Protein AF-A0A2T6KTS2-F1 (afdb_monomer)

Radius of gyration: 21.45 Å; Cα contacts (8 Å, |Δi|>4): 664; chains: 1; bounding box: 69×58×58 Å

Sequence (364 aa):
MEPNPGPVPDPDLAVQADLAATHDHDQEDATARHEQIASALWVALRQLGVTGGQMLILGEDPEVYAGLPATERRIPHGTTAELTAPVPSTRWPHTGLPLRRPLNLDPDPFDVVIDNIPSNDMVLRSTEASEKHLEYQQLHVLGAIGLTRPGGIIALLASSRLLDHPDQRTRLQMEGAVDLLGAVRLPAGALRRTPGNDGPVDLLLMLRTWPVTTTFADSWPVTLDGTTVHLAEYFNDHPEHVLGTLTSQTNPWGSPTTTVVPHPGDLLPQLQAALNDITSSAHTRKLITQPAAADLDAPIGYSITEPETQIPRVNAERPVGELDEARAVVGRRRAQRRSTRPTTSSDPAQRARETHGDPETPGL

Nearest PDB structures (foldseek):
  2okc-assembly2_B  TM=7.143E-01  e=3.139E-04  Bacteroides thetaiotaomicron VPI-5482
  5ybb-assembly1_B  TM=6.673E-01  e=1.571E-04  Caldanaerobacter subterraneus subsp. tengcongensis MB4
  2okc-assembly1_A  TM=7.096E-01  e=2.974E-03  Bacteroides thetaiotaomicron VPI-5482
  8dqp-assembly1_A  TM=2.264E-01  e=4.771E+00  Arabidopsis thaliana

Foldseek 3Di:
DPPPLPPLDDLVLLVLLLQVLQVVLVVDFLLVLLLLLLLLVLVLQVLLPQQKWKEKEFAFPSCSNLAEDPVPDDDDHRDTAIWMFIRDNDRGNDPPTPIDHDPDLPQAATLEYEYAQHLQLFDRQAPVLVVLLLVSQLQVVLVSLSRHFQLHKYKYKHHQCVQFPQDLVSVVVVLQFKEWLAKAWAAFCSRHPAQRRRGIIITTMIGGHPPYDDHWSDWDFDQFPNFTGTHTVRCVVCVLRYQADWHWDDRSRDHIYIGGDHDPDDPNVSSSVNSVVSSVSCVVVVVGRDDGDPDGDPDSDHDPPPPPSDSDYPDPPDDPVVSVVSSVVSVVSVVVVVVPDPPDPDDPVVVVPPPDDDDDDDDD

Secondary structure (DSSP, 8-state):
------SPP-HHHHHHHHHHHHHHHHHS--HHHHHHHHHHHHHHHHHTT--SSEEEEEEBSHHHHTT--GGG--SPTT-B--EEEEPPSSPSS-TT---B--SS--SS-EEEEEEE-TTTT----SHHHHHHHHHHHHHHHHHHHHTEEEEEEEEEEEETHHHH-S--HHHHHHHTTEEEEEEEEEPTTSS--STTS---EEEEEEEE-SS-------EEEEEETTEEEEEEHHHHH-GGGBSEEEEEE--TTS--EEEEEEPSS-HHHHHHHHHHHHHHHHHHHT-S--PPPTT------------S-------TTS-GGGSHHHHHHHHHHHHHHHHS-------GGGGGGSS-PPPPPPP-

pLDDT: mean 82.67, std 20.06, range [33.59, 98.88]

Solvent-accessible surface area (backbone atoms only — not comparable to full-atom values): 20295 Å² total; per-residue (Å²): 130,81,79,80,85,66,78,70,68,66,69,68,49,27,52,38,33,32,29,41,19,45,52,50,51,79,71,56,84,35,56,76,41,47,45,47,51,33,59,44,47,55,53,38,43,46,71,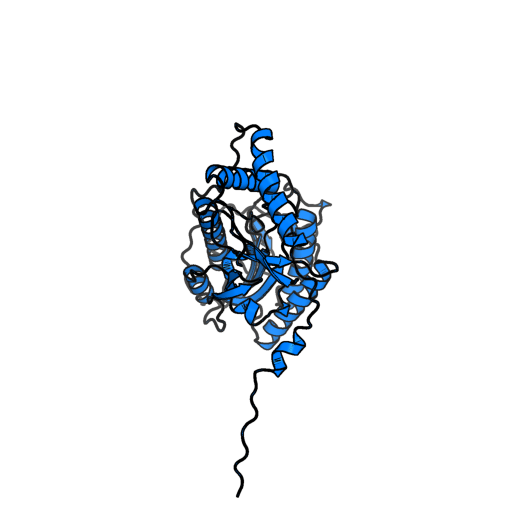34,56,61,59,56,56,39,28,39,25,31,23,38,34,28,53,44,65,70,23,40,45,82,92,72,56,84,73,64,82,74,40,68,43,59,36,32,31,68,40,65,81,66,65,85,62,34,77,88,67,74,68,37,68,66,93,60,86,61,91,70,49,20,41,30,28,39,30,36,41,69,72,24,31,50,53,56,41,33,60,70,54,37,50,51,50,49,50,53,55,52,51,50,55,54,43,49,56,49,43,32,27,42,30,13,41,38,36,36,36,34,33,42,57,79,53,18,38,77,77,32,67,67,40,51,55,45,39,72,42,22,26,71,51,41,60,36,38,41,17,36,37,62,61,37,72,52,76,31,28,36,30,26,32,26,42,39,36,30,36,27,32,71,82,53,88,50,85,65,40,52,38,44,83,42,77,30,92,91,38,71,23,43,40,23,46,56,54,72,79,36,55,81,27,37,54,36,47,81,37,58,38,82,39,81,68,44,76,43,38,66,34,23,49,59,54,92,78,67,67,56,67,55,50,42,51,39,41,52,50,32,42,52,52,17,58,76,72,65,65,47,56,44,82,71,62,98,79,57,84,71,84,59,86,71,74,94,63,80,64,93,72,70,66,64,65,70,60,95,82,67,63,76,78,75,32,52,64,31,52,49,54,54,45,52,57,55,50,52,54,68,71,69,56,78,92,70,92,70,69,78,79,66,71,75,71,79,80,70,81,81,83,84,78,89,82,133

Structure (mmCIF, N/CA/C/O backbone):
data_AF-A0A2T6KTS2-F1
#
_entry.id   AF-A0A2T6KTS2-F1
#
loop_
_atom_site.group_PDB
_atom_site.id
_atom_site.type_symbol
_atom_site.label_atom_id
_atom_site.label_alt_id
_atom_site.label_comp_id
_atom_site.label_asym_id
_atom_site.label_entity_id
_atom_site.label_seq_id
_atom_site.pdbx_PDB_ins_code
_atom_site.Cartn_x
_atom_site.Cartn_y
_atom_site.Cartn_z
_atom_site.occupancy
_atom_site.B_iso_or_equiv
_atom_site.auth_seq_id
_atom_site.auth_comp_id
_atom_site.auth_asym_id
_atom_site.auth_atom_id
_atom_site.pdbx_PDB_model_num
ATOM 1 N N . MET A 1 1 ? 29.875 -13.211 -22.072 1.00 39.09 1 MET A N 1
ATOM 2 C CA . MET A 1 1 ? 29.518 -11.987 -22.815 1.00 39.09 1 MET A CA 1
ATOM 3 C C . MET A 1 1 ? 28.311 -11.404 -22.125 1.00 39.09 1 MET A C 1
ATOM 5 O O . MET A 1 1 ? 27.254 -12.017 -22.201 1.00 39.09 1 MET A O 1
ATOM 9 N N . GLU A 1 2 ? 28.474 -10.296 -21.407 1.00 36.00 2 GLU A N 1
ATOM 10 C CA . GLU A 1 2 ? 27.314 -9.493 -21.019 1.00 36.00 2 GLU A CA 1
ATOM 11 C C . GLU A 1 2 ? 26.605 -9.026 -22.300 1.00 36.00 2 GLU A C 1
ATOM 13 O O . GLU A 1 2 ? 27.286 -8.680 -23.275 1.00 36.00 2 GLU A O 1
ATOM 18 N N . PRO A 1 3 ? 25.266 -9.071 -22.365 1.00 41.16 3 PRO A N 1
ATOM 19 C CA . PRO A 1 3 ? 24.550 -8.525 -23.504 1.00 41.16 3 PRO A CA 1
ATOM 20 C C . PRO A 1 3 ? 24.850 -7.026 -23.589 1.00 41.16 3 PRO A C 1
ATOM 22 O O . PRO A 1 3 ? 24.565 -6.282 -22.656 1.00 41.16 3 PRO A O 1
ATOM 25 N N . ASN A 1 4 ? 25.434 -6.590 -24.710 1.00 43.19 4 ASN A N 1
ATOM 26 C CA . ASN A 1 4 ? 25.585 -5.174 -25.033 1.00 43.19 4 ASN A CA 1
ATOM 27 C C . ASN A 1 4 ? 24.186 -4.528 -24.950 1.00 43.19 4 ASN A C 1
ATOM 29 O O . ASN A 1 4 ? 23.323 -4.919 -25.742 1.00 43.19 4 ASN A O 1
ATOM 33 N N . PRO A 1 5 ? 23.925 -3.590 -24.017 1.00 51.81 5 PRO A N 1
ATOM 34 C CA . PRO A 1 5 ? 22.580 -3.059 -23.777 1.00 51.81 5 PRO A CA 1
ATOM 35 C C . PRO A 1 5 ? 22.017 -2.240 -24.954 1.00 51.81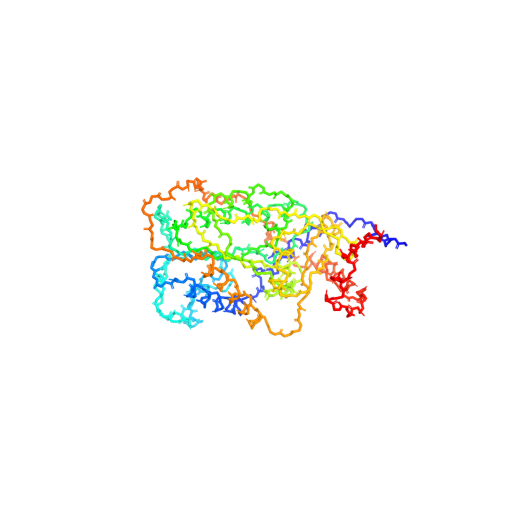 5 PRO A C 1
ATOM 37 O O . PRO A 1 5 ? 20.873 -1.780 -24.896 1.00 51.81 5 PRO A O 1
ATOM 40 N N . GLY A 1 6 ? 22.785 -2.100 -26.040 1.00 55.34 6 GLY A N 1
ATOM 41 C CA . GLY A 1 6 ? 22.475 -1.218 -27.152 1.00 55.34 6 GLY A CA 1
ATOM 42 C C . GLY A 1 6 ? 22.667 0.245 -26.747 1.00 55.34 6 GLY A C 1
ATOM 43 O O . GLY A 1 6 ? 22.951 0.540 -25.585 1.00 55.34 6 GLY A O 1
ATOM 44 N N . PRO A 1 7 ? 22.547 1.185 -27.694 1.00 63.94 7 PRO A N 1
ATOM 45 C CA . PRO A 1 7 ? 22.534 2.600 -27.351 1.00 63.94 7 PRO A CA 1
ATOM 46 C C . PRO A 1 7 ? 21.368 2.902 -26.397 1.00 63.94 7 PRO A C 1
ATOM 48 O O . PRO A 1 7 ? 20.268 2.357 -26.555 1.00 63.94 7 PRO A O 1
ATOM 51 N N . VAL A 1 8 ? 21.617 3.776 -25.415 1.00 61.66 8 VAL A N 1
ATOM 52 C CA . VAL A 1 8 ? 20.559 4.363 -24.580 1.00 61.66 8 VAL A CA 1
ATOM 53 C C . VAL A 1 8 ? 19.535 4.996 -25.530 1.00 61.66 8 VAL A C 1
ATOM 55 O O . VAL A 1 8 ? 19.946 5.744 -26.421 1.00 61.66 8 VAL A O 1
ATOM 58 N N . PRO A 1 9 ? 18.237 4.659 -25.428 1.00 67.94 9 PRO A N 1
ATOM 59 C CA . PRO A 1 9 ? 17.241 5.229 -26.325 1.00 67.94 9 PRO A CA 1
ATOM 60 C C . PRO A 1 9 ? 17.118 6.736 -26.097 1.00 67.94 9 PRO A C 1
ATOM 62 O O . PRO A 1 9 ? 17.461 7.231 -25.025 1.00 67.94 9 PRO A O 1
ATOM 65 N N . ASP A 1 10 ? 16.584 7.440 -27.092 1.00 75.44 10 ASP A N 1
ATOM 66 C CA . ASP A 1 10 ? 16.296 8.873 -27.017 1.00 75.44 10 ASP A CA 1
ATOM 67 C C . ASP A 1 10 ? 15.603 9.238 -25.679 1.00 75.44 10 ASP A C 1
ATOM 69 O O . ASP A 1 10 ? 14.613 8.584 -25.321 1.00 75.44 10 ASP A O 1
ATOM 73 N N . PRO A 1 11 ? 16.120 10.210 -24.901 1.00 71.50 11 PRO A N 1
ATOM 74 C CA . PRO A 1 11 ? 15.475 10.695 -23.682 1.00 71.50 11 PRO A CA 1
ATOM 75 C C . PRO A 1 11 ? 14.024 11.149 -23.887 1.00 71.50 11 PRO A C 1
ATOM 77 O O . PRO A 1 11 ? 13.201 10.949 -22.991 1.00 71.50 11 PRO A O 1
ATOM 80 N N . ASP A 1 12 ? 13.677 11.668 -25.068 1.00 81.75 12 ASP A N 1
ATOM 81 C CA . ASP A 1 12 ? 12.306 12.087 -25.378 1.00 81.75 12 ASP A CA 1
ATOM 82 C C . ASP A 1 12 ? 11.334 10.893 -25.386 1.00 81.75 12 ASP A C 1
ATOM 84 O O . ASP A 1 12 ? 10.171 11.028 -24.993 1.00 81.75 12 ASP A O 1
ATOM 88 N N . LEU A 1 13 ? 11.817 9.688 -25.721 1.00 84.69 13 LEU A N 1
ATOM 89 C CA . LEU A 1 13 ? 11.021 8.457 -25.650 1.00 84.69 13 LEU A CA 1
ATOM 90 C C . LEU A 1 13 ? 10.691 8.056 -24.207 1.00 84.69 13 LEU A C 1
ATOM 92 O O . LEU A 1 13 ? 9.661 7.421 -23.985 1.00 84.69 13 LEU A O 1
ATOM 96 N N . ALA A 1 14 ? 11.530 8.406 -23.224 1.00 85.31 14 ALA A N 1
ATOM 97 C CA . ALA A 1 14 ? 11.225 8.148 -21.816 1.00 85.31 14 ALA A CA 1
ATOM 98 C C . ALA A 1 14 ? 10.037 9.001 -21.363 1.00 85.31 14 ALA A C 1
ATOM 100 O O . ALA A 1 14 ? 9.092 8.481 -20.777 1.00 85.31 14 ALA A O 1
ATOM 101 N N . VAL A 1 15 ? 10.048 10.289 -21.715 1.00 87.25 15 VAL A N 1
ATOM 102 C CA . VAL A 1 15 ? 8.954 11.220 -21.406 1.00 87.25 15 VAL A CA 1
ATOM 103 C C . VAL A 1 15 ? 7.664 10.805 -22.116 1.00 87.25 15 VAL A C 1
ATOM 105 O O . VAL A 1 15 ? 6.593 10.824 -21.516 1.00 87.25 15 VAL A O 1
ATOM 108 N N . GLN A 1 16 ? 7.738 10.379 -23.379 1.00 86.50 16 GLN A N 1
ATOM 109 C CA . GLN A 1 16 ? 6.568 9.857 -24.092 1.00 86.50 16 GLN A CA 1
ATOM 110 C C . GLN A 1 16 ? 6.033 8.557 -23.481 1.00 86.50 16 GLN A C 1
ATOM 112 O O . GLN A 1 16 ? 4.819 8.378 -23.411 1.00 86.50 16 GLN A O 1
ATOM 117 N N . ALA A 1 17 ? 6.909 7.658 -23.022 1.00 87.75 17 ALA A N 1
ATOM 118 C CA . ALA A 1 17 ? 6.490 6.444 -22.326 1.00 87.75 17 ALA A CA 1
ATOM 119 C C . ALA A 1 17 ? 5.785 6.764 -21.000 1.00 87.75 17 ALA A C 1
ATOM 121 O O . ALA A 1 17 ? 4.793 6.116 -20.680 1.00 87.75 17 ALA A O 1
ATOM 122 N N . ASP A 1 18 ? 6.250 7.784 -20.279 1.00 90.75 18 ASP A N 1
ATOM 123 C CA . ASP A 1 18 ? 5.628 8.252 -19.037 1.00 90.75 18 ASP A CA 1
ATOM 124 C C . ASP A 1 18 ? 4.244 8.848 -19.296 1.00 90.75 18 ASP A C 1
ATOM 126 O O . ASP A 1 18 ? 3.278 8.480 -18.636 1.00 90.75 18 ASP A O 1
ATOM 130 N N . LEU A 1 19 ? 4.119 9.691 -20.324 1.00 89.12 19 LEU A N 1
ATOM 131 C CA . LEU A 1 19 ? 2.832 10.232 -20.765 1.00 89.12 19 LEU A CA 1
ATOM 132 C C . LEU A 1 19 ? 1.847 9.129 -21.182 1.00 89.12 19 LEU A C 1
ATOM 134 O O . LEU A 1 19 ? 0.660 9.214 -20.865 1.00 89.12 19 LEU A O 1
ATOM 138 N N . ALA A 1 20 ? 2.333 8.096 -21.878 1.00 88.62 20 ALA A N 1
ATOM 139 C CA . ALA A 1 20 ? 1.525 6.940 -22.250 1.00 88.62 20 ALA A CA 1
ATOM 140 C C . ALA A 1 20 ? 1.062 6.153 -21.018 1.00 88.62 20 ALA A C 1
ATOM 142 O O . ALA A 1 20 ? -0.121 5.841 -20.929 1.00 88.62 20 ALA A O 1
ATOM 143 N N . ALA A 1 21 ? 1.956 5.895 -20.057 1.00 91.38 21 ALA A N 1
ATOM 144 C CA . ALA A 1 21 ? 1.613 5.213 -18.812 1.00 91.38 21 ALA A CA 1
ATOM 145 C C . ALA A 1 21 ? 0.517 5.970 -18.050 1.00 91.38 21 ALA A C 1
ATOM 147 O O . ALA A 1 21 ? -0.513 5.379 -17.740 1.00 91.38 21 ALA A O 1
ATOM 148 N N . THR A 1 22 ? 0.681 7.283 -17.851 1.00 89.94 22 THR A N 1
ATOM 149 C CA . THR A 1 22 ? -0.315 8.129 -17.175 1.00 89.94 22 THR A CA 1
ATOM 150 C C . THR A 1 22 ? -1.667 8.110 -17.887 1.00 89.94 22 THR A C 1
ATOM 152 O O . THR A 1 22 ? -2.701 7.937 -17.250 1.00 89.94 22 THR A O 1
ATOM 155 N N . HIS A 1 23 ? -1.679 8.263 -19.215 1.00 89.75 23 HIS A N 1
ATOM 156 C CA . HIS A 1 23 ? -2.922 8.203 -19.982 1.00 89.75 23 HIS A CA 1
ATOM 157 C C . HIS A 1 23 ? -3.601 6.837 -19.844 1.00 89.75 23 HIS A C 1
ATOM 159 O O . HIS A 1 23 ? -4.799 6.769 -19.595 1.00 89.75 23 HIS A O 1
ATOM 165 N N . ASP A 1 24 ? -2.838 5.755 -19.994 1.00 89.56 24 ASP A N 1
ATOM 166 C CA . ASP A 1 24 ? -3.368 4.398 -19.928 1.00 89.56 24 ASP A CA 1
ATOM 167 C C . ASP A 1 24 ? -3.862 4.058 -18.502 1.00 89.56 24 ASP A C 1
ATOM 169 O O . ASP A 1 24 ? -4.854 3.345 -18.354 1.00 89.56 24 ASP A O 1
ATOM 173 N N . HIS A 1 25 ? -3.233 4.615 -17.457 1.00 91.06 25 HIS A N 1
ATOM 174 C CA . HIS A 1 25 ? -3.645 4.477 -16.052 1.00 91.06 25 HIS A CA 1
ATOM 175 C C . HIS A 1 25 ? -5.037 5.058 -15.814 1.00 91.06 25 HIS A C 1
ATOM 177 O O . HIS A 1 25 ? -5.897 4.399 -15.230 1.00 91.06 25 HIS A O 1
ATOM 183 N N . ASP A 1 26 ? -5.267 6.266 -16.333 1.00 87.31 26 ASP A N 1
ATOM 184 C CA . ASP A 1 26 ? -6.536 6.987 -16.209 1.00 87.31 26 ASP A CA 1
ATOM 185 C C . ASP A 1 26 ? -7.683 6.310 -16.990 1.00 87.31 26 ASP A C 1
ATOM 187 O O . ASP A 1 26 ? -8.854 6.611 -16.755 1.00 87.31 26 ASP A O 1
ATOM 191 N N . GLN A 1 27 ? -7.374 5.428 -17.950 1.00 86.75 27 GLN A N 1
ATOM 192 C CA . GLN A 1 27 ? -8.368 4.734 -18.780 1.00 86.75 27 GLN A CA 1
ATOM 193 C C . GLN A 1 27 ? -8.643 3.288 -18.342 1.00 86.75 27 GLN A C 1
ATOM 195 O O . GLN A 1 27 ? -9.731 2.773 -18.610 1.00 86.75 27 GLN A O 1
ATOM 200 N N . GLU A 1 28 ? -7.682 2.605 -17.716 1.00 89.94 28 GLU A N 1
ATOM 201 C CA . GLU A 1 28 ? -7.831 1.199 -17.330 1.00 89.94 28 GLU A CA 1
ATOM 202 C C . GLU A 1 28 ? -8.447 1.058 -15.931 1.00 89.94 28 GLU A C 1
ATOM 204 O O . GLU A 1 28 ? -7.931 1.561 -14.932 1.00 89.94 28 GLU A O 1
ATOM 209 N N . ASP A 1 29 ? -9.555 0.321 -15.865 1.00 91.88 29 ASP A N 1
ATOM 210 C CA . ASP A 1 29 ? -10.287 0.051 -14.631 1.00 91.88 29 ASP A CA 1
ATOM 211 C C . ASP A 1 29 ? -9.609 -1.053 -13.794 1.00 91.88 29 ASP A C 1
ATOM 213 O O . ASP A 1 29 ? -9.504 -2.208 -14.217 1.00 91.88 29 ASP A O 1
ATOM 217 N N . ALA A 1 30 ? -9.190 -0.697 -12.576 1.00 95.50 30 ALA A N 1
ATOM 218 C CA . ALA A 1 30 ? -8.630 -1.606 -11.576 1.00 95.50 30 ALA A CA 1
ATOM 219 C C . ALA A 1 30 ? -9.621 -1.981 -10.453 1.00 95.50 30 ALA A C 1
ATOM 221 O O . ALA A 1 30 ? -9.280 -2.780 -9.574 1.00 95.50 30 ALA A O 1
ATOM 222 N N . THR A 1 31 ? -10.858 -1.468 -10.465 1.00 95.19 31 THR A N 1
ATOM 223 C CA . THR A 1 31 ? -11.831 -1.598 -9.368 1.00 95.19 31 THR A CA 1
ATOM 224 C C . THR A 1 31 ? -12.086 -3.051 -8.974 1.00 95.19 31 THR A C 1
ATOM 226 O O . THR A 1 31 ? -12.124 -3.361 -7.786 1.00 95.19 31 THR A O 1
ATOM 229 N N . ALA A 1 32 ? -12.186 -3.985 -9.925 1.00 95.25 32 ALA A N 1
ATOM 230 C CA . ALA A 1 32 ? -12.383 -5.404 -9.601 1.00 95.25 32 ALA A CA 1
ATOM 231 C C . ALA A 1 32 ? -11.219 -6.003 -8.780 1.00 95.25 32 ALA A C 1
ATOM 233 O O . ALA A 1 32 ? -11.416 -6.913 -7.971 1.00 95.25 32 ALA A O 1
ATOM 234 N N . ARG A 1 33 ? -9.992 -5.503 -8.971 1.00 96.75 33 ARG A N 1
ATOM 235 C CA . ARG A 1 33 ? -8.816 -5.895 -8.180 1.00 96.75 33 ARG A CA 1
ATOM 236 C C . ARG A 1 33 ? -8.792 -5.184 -6.837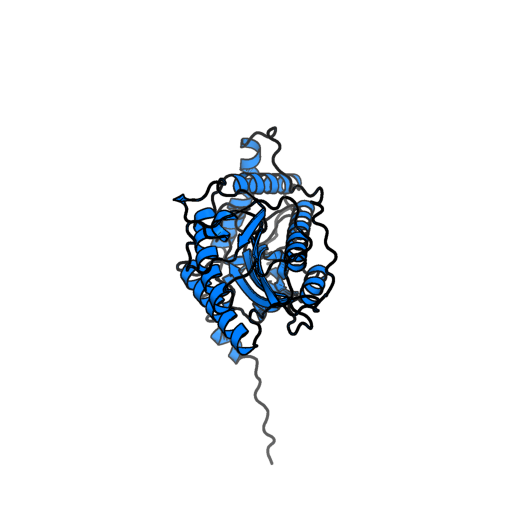 1.00 96.75 33 ARG A C 1
ATOM 238 O O . ARG A 1 33 ? -8.547 -5.846 -5.829 1.00 96.75 33 ARG A O 1
ATOM 245 N N . HIS A 1 34 ? -9.141 -3.900 -6.803 1.00 97.94 34 HIS A N 1
ATOM 246 C CA . HIS A 1 34 ? -9.333 -3.163 -5.555 1.00 97.94 34 HIS A CA 1
ATOM 247 C C . HIS A 1 34 ? -10.393 -3.820 -4.660 1.00 97.94 34 HIS A C 1
ATOM 249 O O . HIS A 1 34 ? -10.172 -3.953 -3.464 1.00 97.94 34 HIS A O 1
ATOM 255 N N . GLU A 1 35 ? -11.493 -4.340 -5.214 1.00 97.50 35 GLU A N 1
ATOM 256 C CA . GLU A 1 35 ? -12.509 -5.084 -4.455 1.00 97.50 35 GLU A CA 1
ATOM 257 C C . GLU A 1 35 ? -11.951 -6.353 -3.805 1.00 97.50 35 GLU A C 1
ATOM 259 O O . GLU A 1 35 ? -12.246 -6.638 -2.642 1.00 97.50 35 GLU A O 1
ATOM 264 N N . GLN A 1 36 ? -11.130 -7.116 -4.535 1.00 97.94 36 GLN A N 1
ATOM 265 C CA . GLN A 1 36 ? -10.470 -8.302 -3.986 1.00 97.94 36 GLN A CA 1
ATOM 266 C C . GLN A 1 36 ? -9.550 -7.913 -2.827 1.00 97.94 36 GLN A C 1
ATOM 268 O O . GLN A 1 36 ? -9.647 -8.506 -1.750 1.00 97.94 36 GLN A O 1
ATOM 273 N N . ILE A 1 37 ? -8.713 -6.891 -3.020 1.00 98.62 37 ILE A N 1
ATOM 274 C CA . ILE A 1 37 ? -7.770 -6.428 -1.999 1.00 98.62 37 ILE A CA 1
ATOM 275 C C . ILE A 1 37 ? -8.514 -5.888 -0.778 1.00 98.62 37 ILE A C 1
ATOM 277 O O . ILE A 1 37 ? -8.251 -6.338 0.334 1.00 98.62 37 ILE A O 1
ATOM 281 N N . ALA A 1 38 ? -9.489 -5.003 -0.976 1.00 98.38 38 ALA A N 1
ATOM 282 C CA . ALA A 1 38 ? -10.290 -4.427 0.094 1.00 98.38 38 ALA A CA 1
ATOM 283 C C . ALA A 1 38 ? -11.042 -5.510 0.883 1.00 98.38 38 ALA A C 1
ATOM 285 O O . ALA A 1 38 ? -11.034 -5.494 2.113 1.00 98.38 38 ALA A O 1
ATOM 286 N N . SER A 1 39 ? -11.613 -6.517 0.211 1.00 98.25 39 SER A N 1
ATOM 287 C CA . SER A 1 39 ? -12.291 -7.621 0.901 1.00 98.25 39 SER A CA 1
ATOM 288 C C . SER A 1 39 ? -11.354 -8.417 1.822 1.00 98.25 39 SER A C 1
ATOM 290 O O . SER A 1 39 ? -11.740 -8.763 2.939 1.00 98.25 39 SER A O 1
ATOM 292 N N . ALA A 1 40 ? -10.115 -8.679 1.389 1.00 98.69 40 ALA A N 1
ATOM 293 C CA . ALA A 1 40 ? -9.110 -9.368 2.197 1.00 98.69 40 ALA A CA 1
ATOM 294 C C . ALA A 1 40 ? -8.582 -8.468 3.324 1.00 98.69 40 ALA A C 1
ATOM 296 O O . ALA A 1 40 ? -8.454 -8.915 4.465 1.00 98.69 40 ALA A O 1
ATOM 297 N N . LEU A 1 41 ? -8.356 -7.187 3.024 1.00 98.62 41 LEU A N 1
ATOM 298 C CA . LEU A 1 41 ? -7.936 -6.175 3.985 1.00 98.62 41 LEU A CA 1
ATOM 299 C C . LEU A 1 41 ? -8.934 -6.053 5.140 1.00 98.62 41 LEU A C 1
ATOM 301 O O . LEU A 1 41 ? -8.530 -6.091 6.297 1.00 98.62 41 LEU A O 1
ATOM 305 N N . TRP A 1 42 ? -10.239 -5.981 4.869 1.00 98.25 42 TRP A N 1
ATOM 306 C CA . TRP A 1 42 ? -11.242 -5.878 5.934 1.00 98.25 42 TRP A CA 1
ATOM 307 C C . TRP A 1 42 ? -11.292 -7.109 6.840 1.00 98.25 42 TRP A C 1
ATOM 309 O O . TRP A 1 42 ? -11.573 -6.971 8.031 1.00 98.25 42 TRP A O 1
ATOM 319 N N . VAL A 1 43 ? -10.978 -8.303 6.330 1.00 98.19 43 VAL A N 1
ATOM 320 C CA . VAL A 1 43 ? -10.796 -9.490 7.183 1.00 98.19 43 VAL A CA 1
ATOM 321 C C . VAL A 1 43 ? -9.592 -9.299 8.110 1.00 98.19 43 VAL A C 1
ATOM 323 O O . VAL A 1 43 ? -9.726 -9.516 9.316 1.00 98.19 43 VAL A O 1
ATOM 326 N N . ALA A 1 44 ? -8.464 -8.823 7.577 1.00 98.50 44 ALA A N 1
ATOM 327 C CA . ALA A 1 44 ? -7.256 -8.557 8.354 1.00 98.50 44 ALA A CA 1
ATOM 328 C C . ALA A 1 44 ? -7.473 -7.471 9.422 1.00 98.50 44 ALA A C 1
ATOM 330 O O . ALA A 1 44 ? -7.126 -7.668 10.584 1.00 98.50 44 ALA A O 1
ATOM 331 N N . LEU A 1 45 ? -8.138 -6.362 9.079 1.00 97.88 45 LEU A N 1
ATOM 332 C CA . LEU A 1 45 ? -8.473 -5.293 10.028 1.00 97.88 45 LEU A CA 1
ATOM 333 C C . LEU A 1 45 ? -9.305 -5.827 11.205 1.00 97.88 45 LEU A C 1
ATOM 335 O O . LEU A 1 45 ? -9.020 -5.513 12.362 1.00 97.88 45 LEU A O 1
ATOM 339 N N . ARG A 1 46 ? -10.291 -6.700 10.947 1.00 96.38 46 ARG A N 1
ATOM 340 C CA . ARG A 1 46 ? -11.059 -7.358 12.021 1.00 96.38 46 ARG A CA 1
ATOM 341 C C . ARG A 1 46 ? -10.194 -8.252 12.893 1.00 96.38 46 ARG A C 1
ATOM 343 O O . ARG A 1 46 ? -10.356 -8.232 14.111 1.00 96.38 46 ARG A O 1
ATOM 350 N N . GLN A 1 47 ? -9.299 -9.029 12.289 1.00 97.06 47 GLN A N 1
ATOM 351 C CA . GLN A 1 47 ? -8.360 -9.865 13.034 1.00 97.06 47 GLN A CA 1
ATOM 352 C C . GLN A 1 47 ? -7.451 -9.007 13.918 1.00 97.06 47 GLN A C 1
ATOM 354 O O . GLN A 1 47 ? -7.199 -9.400 15.048 1.00 97.06 47 GLN A O 1
ATOM 359 N N . LEU A 1 48 ? -7.045 -7.815 13.475 1.00 97.00 48 LEU A N 1
ATOM 360 C CA . LEU A 1 48 ? -6.240 -6.869 14.259 1.00 97.00 48 LEU A CA 1
ATOM 361 C C . LEU A 1 48 ? -7.005 -6.148 15.381 1.00 97.00 48 LEU A C 1
ATOM 363 O O . LEU A 1 48 ? -6.390 -5.398 16.133 1.00 97.00 48 LEU A O 1
ATOM 367 N N . GLY A 1 49 ? -8.314 -6.382 15.528 1.00 94.44 49 GLY A N 1
ATOM 368 C CA . GLY A 1 49 ? -9.134 -5.814 16.605 1.00 94.44 49 GLY A CA 1
ATOM 369 C C . GLY A 1 49 ? -9.966 -4.588 16.216 1.00 94.44 49 GLY A C 1
ATOM 370 O O . GLY A 1 49 ? -10.704 -4.062 17.053 1.00 94.44 49 GLY A O 1
ATOM 371 N N . VAL A 1 50 ? -9.937 -4.167 14.945 1.00 94.06 50 VAL A N 1
ATOM 372 C CA . VAL A 1 50 ? -10.721 -3.023 14.455 1.00 94.06 50 VAL A CA 1
ATOM 373 C C . VAL A 1 50 ? -12.216 -3.337 14.562 1.00 94.06 50 VAL A C 1
ATOM 375 O O . VAL A 1 50 ? -12.768 -4.146 13.810 1.00 94.06 50 VAL A O 1
ATOM 378 N N . THR A 1 51 ? -12.904 -2.692 15.504 1.00 90.50 51 THR A N 1
ATOM 379 C CA . THR A 1 51 ? -14.325 -2.960 15.817 1.00 90.50 51 THR A CA 1
ATOM 380 C C . THR A 1 51 ? -15.209 -1.714 15.852 1.00 90.50 51 THR A C 1
ATOM 382 O O . THR A 1 51 ? -16.431 -1.843 15.800 1.00 90.50 51 THR A O 1
ATOM 385 N N . GLY A 1 52 ? -14.614 -0.522 15.877 1.00 91.50 52 GLY A N 1
ATOM 386 C CA . GLY A 1 52 ? -15.297 0.766 15.939 1.00 91.50 52 GLY A CA 1
ATOM 387 C C . GLY A 1 52 ? -14.292 1.912 15.814 1.00 91.50 52 GLY A C 1
ATOM 388 O O . GLY A 1 52 ? -13.133 1.667 15.488 1.00 91.50 52 GLY A O 1
ATOM 389 N N . GLY A 1 53 ? -14.746 3.142 16.056 1.00 91.94 53 GLY A N 1
ATOM 390 C CA . GLY A 1 53 ? -13.937 4.352 15.885 1.00 91.94 53 GLY A CA 1
ATOM 391 C C . GLY A 1 53 ? -14.296 5.138 14.624 1.00 91.94 53 GLY A C 1
ATOM 392 O O . GLY A 1 53 ? -15.358 4.926 14.030 1.00 91.94 53 GLY A O 1
ATOM 393 N N . GLN A 1 54 ? -13.431 6.066 14.234 1.00 92.25 54 GLN A N 1
ATOM 394 C CA . GLN A 1 54 ? -13.501 6.809 12.978 1.00 92.25 54 GLN A CA 1
ATOM 395 C C . GLN A 1 54 ? -12.446 6.296 12.004 1.00 92.25 54 GLN A C 1
ATOM 397 O O . GLN A 1 54 ? -11.308 6.041 12.393 1.00 92.25 54 GLN A O 1
ATOM 402 N N . MET A 1 55 ? -12.819 6.178 10.733 1.00 95.00 55 MET A N 1
ATOM 403 C CA . MET A 1 55 ? -11.890 5.865 9.657 1.00 95.00 55 MET A CA 1
ATOM 404 C C . MET A 1 55 ? -11.812 6.976 8.620 1.00 95.00 55 MET A C 1
ATOM 406 O O . MET A 1 55 ? -12.809 7.647 8.331 1.00 95.00 55 MET A O 1
ATOM 410 N N . LEU A 1 56 ? -10.626 7.101 8.040 1.00 94.69 56 LEU A N 1
ATOM 411 C CA . LEU A 1 56 ? -10.330 7.899 6.862 1.00 94.69 56 LEU A CA 1
ATOM 412 C C . LEU A 1 56 ? -9.900 6.963 5.733 1.00 94.69 56 LEU A C 1
ATOM 414 O O . LEU A 1 56 ? -9.089 6.061 5.934 1.00 94.69 56 LEU A O 1
ATOM 418 N N . ILE A 1 57 ? -10.458 7.183 4.550 1.00 96.56 57 ILE A N 1
ATOM 419 C CA . ILE A 1 57 ? -10.101 6.487 3.324 1.00 96.56 57 ILE A CA 1
ATOM 420 C C . ILE A 1 57 ? -9.593 7.524 2.331 1.00 96.56 57 ILE A C 1
ATOM 422 O O . ILE A 1 57 ? -10.283 8.505 2.052 1.00 96.56 57 ILE A O 1
ATOM 426 N N . LEU A 1 58 ? -8.391 7.293 1.823 1.00 93.38 58 LEU A N 1
ATOM 427 C CA . LEU A 1 58 ? -7.653 8.154 0.912 1.00 93.38 58 LEU A CA 1
ATOM 428 C C . LEU A 1 58 ? -7.352 7.400 -0.387 1.00 93.38 58 LEU A C 1
ATOM 430 O O . LEU A 1 58 ? -7.346 6.164 -0.428 1.00 93.38 58 LEU A O 1
ATOM 434 N N . GLY A 1 59 ? -7.070 8.161 -1.440 1.00 94.19 59 GLY A N 1
ATOM 435 C CA . GLY A 1 59 ? -6.538 7.610 -2.679 1.00 94.19 59 GLY A CA 1
ATOM 436 C C . GLY A 1 59 ? -7.603 7.123 -3.663 1.00 94.19 59 GLY A C 1
ATOM 437 O O . GLY A 1 59 ? -8.745 7.590 -3.646 1.00 94.19 59 GLY A O 1
ATOM 438 N N . GLU A 1 60 ? -7.198 6.239 -4.576 1.00 94.44 60 GLU A N 1
ATOM 439 C CA . GLU A 1 60 ? -8.042 5.708 -5.654 1.00 94.44 60 GLU A CA 1
ATOM 440 C C . GLU A 1 60 ? -9.105 4.732 -5.127 1.00 94.44 60 GLU A C 1
ATOM 442 O O . GLU A 1 60 ? -8.822 3.853 -4.311 1.00 94.44 60 GLU A O 1
ATOM 447 N N . ASP A 1 61 ? -10.325 4.827 -5.663 1.00 96.44 61 ASP A N 1
ATOM 448 C CA . ASP A 1 61 ? -11.460 3.960 -5.317 1.00 96.44 61 ASP A CA 1
ATOM 449 C C . ASP A 1 61 ? -11.824 3.940 -3.812 1.00 96.44 61 ASP A C 1
ATOM 451 O O . ASP A 1 61 ? -12.052 2.874 -3.224 1.00 96.44 61 ASP A O 1
ATOM 455 N N . PRO A 1 62 ? -11.975 5.102 -3.149 1.00 96.38 62 PRO A N 1
ATOM 456 C CA . PRO A 1 62 ? -12.161 5.152 -1.701 1.00 96.38 62 PRO A CA 1
ATOM 457 C C . PRO A 1 62 ? -13.491 4.526 -1.249 1.00 96.38 62 PRO A C 1
ATOM 459 O O . PRO A 1 62 ? -13.577 3.972 -0.159 1.00 96.38 62 PRO A O 1
ATOM 462 N N . GLU A 1 63 ? -14.538 4.529 -2.084 1.00 97.31 63 GLU A N 1
ATOM 463 C CA . GLU A 1 63 ? -15.794 3.823 -1.774 1.00 97.31 63 GLU A CA 1
ATOM 464 C C . GLU A 1 63 ? -15.647 2.294 -1.845 1.00 97.31 63 GLU A C 1
ATOM 466 O O . GLU A 1 63 ? -16.352 1.576 -1.130 1.00 97.31 63 GLU A O 1
ATOM 471 N N . VAL A 1 64 ? -14.717 1.791 -2.668 1.00 97.69 64 VAL A N 1
ATOM 472 C CA . VAL A 1 64 ? -14.341 0.373 -2.676 1.00 97.69 64 VAL A CA 1
ATOM 473 C C . VAL A 1 64 ? -13.616 0.066 -1.379 1.00 97.69 64 VAL A C 1
ATOM 475 O O . VAL A 1 64 ? -14.086 -0.779 -0.634 1.00 97.69 64 VAL A O 1
ATOM 478 N N . TYR A 1 65 ? -12.546 0.783 -1.037 1.00 98.00 65 TYR A N 1
ATOM 479 C CA . TYR A 1 65 ? -11.787 0.506 0.188 1.00 98.00 65 TYR A CA 1
ATOM 480 C C . TYR A 1 65 ? -12.580 0.743 1.479 1.00 98.00 65 TYR A C 1
ATOM 482 O O . TYR A 1 65 ? -12.375 0.021 2.452 1.00 98.00 65 TYR A O 1
ATOM 490 N N . ALA A 1 66 ? -13.555 1.654 1.480 1.00 97.25 66 ALA A N 1
ATOM 491 C CA . ALA A 1 66 ? -14.522 1.803 2.568 1.00 97.25 66 ALA A CA 1
ATOM 492 C C . ALA A 1 66 ? -15.505 0.627 2.682 1.00 97.25 66 ALA A C 1
ATOM 494 O O . ALA A 1 66 ? -16.120 0.431 3.727 1.00 97.25 66 ALA A O 1
ATOM 495 N N . GLY A 1 67 ? -15.674 -0.136 1.605 1.00 96.62 67 GLY A N 1
ATOM 496 C CA . GLY A 1 67 ? -16.471 -1.349 1.534 1.00 96.62 67 GLY A CA 1
ATOM 497 C C . GLY A 1 67 ? -17.911 -1.218 1.138 1.00 96.62 67 GLY A C 1
ATOM 498 O O . GLY A 1 67 ? -18.692 -2.134 1.402 1.00 96.62 67 GLY A O 1
ATOM 499 N N . LEU A 1 68 ? -18.254 -0.142 0.436 1.00 96.38 68 LEU A N 1
ATOM 500 C CA . LEU A 1 68 ? -19.566 -0.048 -0.177 1.00 96.38 68 LEU A CA 1
ATOM 501 C C . LEU A 1 68 ? -19.739 -1.119 -1.269 1.00 96.38 68 LEU A C 1
ATOM 503 O O . LEU A 1 68 ? -18.850 -1.314 -2.114 1.00 96.38 68 LEU A O 1
ATOM 507 N N . PRO A 1 69 ? -20.904 -1.794 -1.312 1.00 95.25 69 PRO A N 1
ATOM 508 C CA . PRO A 1 69 ? -21.255 -2.635 -2.449 1.00 95.25 69 PRO A CA 1
ATOM 509 C C . PRO A 1 69 ? -21.391 -1.779 -3.714 1.00 95.25 69 PRO A C 1
ATOM 511 O O . PRO A 1 69 ? -21.777 -0.613 -3.643 1.00 95.25 69 PRO A O 1
ATOM 514 N N . ALA A 1 70 ? -21.141 -2.371 -4.885 1.00 93.88 70 ALA A N 1
ATOM 515 C CA . ALA A 1 70 ? -21.176 -1.664 -6.170 1.00 93.88 70 ALA A CA 1
ATOM 516 C C . ALA A 1 70 ? -22.483 -0.881 -6.417 1.00 93.88 70 ALA A C 1
ATOM 518 O O . ALA A 1 70 ? -22.459 0.181 -7.026 1.00 93.88 70 ALA A O 1
ATOM 519 N N . THR A 1 71 ? -23.616 -1.362 -5.896 1.00 95.00 71 THR A N 1
ATOM 520 C CA . THR A 1 71 ? -24.932 -0.709 -6.014 1.00 95.00 71 THR A CA 1
ATOM 521 C C . THR A 1 71 ? -25.076 0.590 -5.217 1.00 95.00 71 THR A C 1
ATOM 523 O O . THR A 1 71 ? -26.030 1.328 -5.444 1.00 95.00 71 THR A O 1
ATOM 526 N N . GLU A 1 72 ? -24.185 0.856 -4.260 1.00 95.50 72 GLU A N 1
ATOM 527 C CA . GLU A 1 72 ? -24.231 2.040 -3.391 1.00 95.50 72 GLU A CA 1
ATOM 528 C C . GLU A 1 72 ? -23.129 3.062 -3.695 1.00 95.50 72 GLU A C 1
ATOM 530 O O . GLU A 1 72 ? -23.171 4.172 -3.159 1.00 95.50 72 GLU A O 1
ATOM 535 N N . ARG A 1 73 ? -22.175 2.712 -4.565 1.00 94.88 73 ARG A N 1
ATOM 536 C CA . ARG A 1 73 ? -21.091 3.605 -4.983 1.00 94.88 73 ARG A CA 1
ATOM 537 C C . ARG A 1 73 ? -21.626 4.735 -5.855 1.00 94.88 73 ARG A C 1
ATOM 539 O O . ARG A 1 73 ? -22.522 4.541 -6.678 1.00 94.88 73 ARG A O 1
ATOM 546 N N . ARG A 1 74 ? -21.091 5.931 -5.649 1.00 92.31 74 ARG A N 1
ATOM 547 C CA . ARG A 1 74 ? -21.499 7.181 -6.303 1.00 92.31 74 ARG A CA 1
ATOM 548 C C . ARG A 1 74 ? -20.347 7.864 -7.019 1.00 92.31 74 ARG A C 1
ATOM 550 O O . ARG A 1 74 ? -20.595 8.729 -7.857 1.00 92.31 74 ARG A O 1
ATOM 557 N N . ILE A 1 75 ? -19.115 7.522 -6.663 1.00 89.50 75 ILE A N 1
ATOM 558 C CA . ILE A 1 75 ? -17.916 8.064 -7.281 1.00 89.50 75 ILE A CA 1
ATOM 559 C C . ILE A 1 75 ? -17.517 7.145 -8.454 1.00 89.50 75 ILE A C 1
ATOM 561 O O . ILE A 1 75 ? -17.586 5.923 -8.308 1.00 89.50 75 ILE A O 1
ATOM 565 N N . PRO A 1 76 ? -17.138 7.695 -9.626 1.00 89.25 76 PRO A N 1
ATOM 566 C CA . PRO A 1 76 ? -16.627 6.890 -10.735 1.00 89.25 76 PRO A CA 1
ATOM 567 C C . PRO A 1 76 ? -15.400 6.058 -10.336 1.00 89.25 76 PRO A C 1
ATOM 569 O O . PRO A 1 76 ? -14.606 6.491 -9.498 1.00 89.25 76 PRO A O 1
ATOM 572 N N . HIS A 1 77 ? -15.218 4.903 -10.977 1.00 83.69 77 HIS A N 1
ATOM 573 C CA . HIS A 1 77 ? -14.030 4.064 -10.788 1.00 83.69 77 HIS A CA 1
ATOM 574 C C . HIS A 1 77 ? -12.734 4.841 -11.071 1.00 83.69 77 HIS A C 1
ATOM 576 O O . HIS A 1 77 ? -12.708 5.741 -11.913 1.00 83.69 77 HIS A O 1
ATOM 582 N N . GLY A 1 78 ? -11.658 4.501 -10.367 1.00 80.88 78 GLY A N 1
ATOM 583 C CA . GLY A 1 78 ? -10.347 5.144 -10.472 1.00 80.88 78 GLY A CA 1
ATOM 584 C C . GLY A 1 78 ? -10.296 6.577 -9.933 1.00 80.88 78 GLY A C 1
ATOM 585 O O . GLY A 1 78 ? -9.258 7.224 -10.018 1.00 80.88 78 GLY A O 1
ATOM 586 N N . THR A 1 79 ? -11.390 7.107 -9.375 1.00 86.75 79 THR A N 1
ATOM 587 C CA . THR A 1 79 ? -11.379 8.467 -8.823 1.00 86.75 79 THR A CA 1
ATOM 588 C C . THR A 1 79 ? -10.630 8.491 -7.499 1.00 86.75 79 THR A C 1
ATOM 590 O O . THR A 1 79 ? -10.953 7.735 -6.580 1.00 86.75 79 THR A O 1
ATOM 593 N N . THR A 1 80 ? -9.702 9.434 -7.374 1.00 90.50 80 THR A N 1
ATOM 594 C CA . THR A 1 80 ? -9.074 9.784 -6.102 1.00 90.50 80 THR A CA 1
ATOM 595 C C . THR A 1 80 ? -10.012 10.643 -5.263 1.00 90.50 80 THR A C 1
ATOM 597 O O . THR A 1 80 ? -10.520 11.662 -5.739 1.00 90.50 80 THR A O 1
ATOM 600 N N . ALA A 1 81 ? -10.249 10.260 -4.010 1.00 90.44 81 ALA A N 1
ATOM 601 C CA . ALA A 1 81 ? -10.970 11.110 -3.069 1.00 90.44 81 ALA A CA 1
ATOM 602 C C . ALA A 1 81 ? -10.586 10.811 -1.619 1.00 90.44 81 ALA A C 1
ATOM 604 O O . ALA A 1 81 ? -10.077 9.743 -1.296 1.00 90.44 81 ALA A O 1
ATOM 605 N N . GLU A 1 82 ? -10.923 11.750 -0.743 1.00 90.25 82 GLU A N 1
ATOM 606 C CA . GLU A 1 82 ? -10.825 11.587 0.702 1.00 90.25 82 GLU A CA 1
ATOM 607 C C . GLU A 1 82 ? -12.232 11.425 1.272 1.00 90.25 82 GLU A C 1
ATOM 609 O O . GLU A 1 82 ? -13.109 12.271 1.052 1.00 90.25 82 GLU A O 1
ATOM 614 N N . LEU A 1 83 ? -12.467 10.326 1.985 1.00 93.19 83 LEU A N 1
ATOM 615 C CA . LEU A 1 83 ? -13.751 10.015 2.597 1.00 93.19 83 LEU A CA 1
ATOM 616 C C . LEU A 1 83 ? -13.573 9.602 4.053 1.00 93.19 83 LEU A C 1
ATOM 618 O O . LEU A 1 83 ? -12.661 8.861 4.398 1.00 93.19 83 LEU A O 1
ATOM 622 N N . THR A 1 84 ? -14.498 10.024 4.904 1.00 93.38 84 THR A N 1
ATOM 623 C CA . THR A 1 84 ? -14.557 9.625 6.308 1.00 93.38 84 THR A CA 1
ATOM 624 C C . THR A 1 84 ? -15.860 8.902 6.612 1.00 93.38 84 THR A C 1
ATOM 626 O O . THR A 1 84 ? -16.904 9.166 6.004 1.00 93.38 84 THR A O 1
ATOM 629 N N . ALA A 1 85 ? -15.804 7.976 7.566 1.00 93.38 85 ALA A N 1
ATOM 630 C CA . ALA A 1 85 ? -16.974 7.313 8.130 1.00 93.38 85 ALA A CA 1
ATOM 631 C C . ALA A 1 85 ? -16.648 6.738 9.517 1.00 93.38 85 ALA A C 1
ATOM 633 O O . ALA A 1 85 ? -15.483 6.515 9.841 1.00 93.38 85 ALA A O 1
ATOM 634 N N . PRO A 1 86 ? -17.662 6.420 10.338 1.00 93.81 86 PRO A N 1
ATOM 635 C CA . PRO A 1 86 ? -17.470 5.497 11.443 1.00 93.81 86 PRO A CA 1
ATOM 636 C C . PRO A 1 86 ? -16.987 4.147 10.912 1.00 93.81 86 PRO A C 1
ATOM 638 O O . PRO A 1 86 ? -17.497 3.659 9.899 1.00 93.81 86 PRO A O 1
ATOM 641 N N . VAL A 1 87 ? -16.058 3.515 11.625 1.00 95.56 87 VAL A N 1
ATOM 642 C CA . VAL A 1 87 ? -15.674 2.131 11.351 1.00 95.56 87 VAL A CA 1
ATOM 643 C C . VAL A 1 87 ? -16.935 1.262 11.471 1.00 95.56 87 VAL A C 1
ATOM 645 O O . VAL A 1 87 ? -17.578 1.259 12.528 1.00 95.56 87 VAL A O 1
ATOM 648 N N . PRO A 1 88 ? -17.330 0.533 10.412 1.00 93.44 88 PRO A N 1
ATOM 649 C CA . PRO A 1 88 ? -18.532 -0.286 10.442 1.00 93.44 88 PRO A CA 1
ATOM 650 C C . PRO A 1 88 ? -18.397 -1.385 11.499 1.00 93.44 88 PRO A C 1
ATOM 652 O O . PRO A 1 88 ? -17.294 -1.837 11.802 1.00 93.44 88 PRO A O 1
ATOM 655 N N . SER A 1 89 ? -19.513 -1.885 12.029 1.00 88.06 89 SER A N 1
ATOM 656 C CA . SER A 1 89 ? -19.554 -3.097 12.871 1.00 88.06 89 SER A CA 1
ATOM 657 C C . SER A 1 89 ? -19.941 -4.355 12.080 1.00 88.06 89 SER A C 1
ATOM 659 O O . SER A 1 89 ? -19.781 -5.478 12.556 1.00 88.06 89 SER A O 1
ATOM 661 N N . THR A 1 90 ? -20.437 -4.180 10.853 1.00 90.38 90 THR A N 1
ATOM 662 C CA . THR A 1 90 ? -20.857 -5.263 9.957 1.00 90.38 90 THR A CA 1
ATOM 663 C C . THR A 1 90 ? -19.661 -5.957 9.306 1.00 90.38 90 THR A C 1
ATOM 665 O O . THR A 1 90 ? -18.558 -5.411 9.227 1.00 90.38 90 THR A O 1
ATOM 668 N N . ARG A 1 91 ? -19.860 -7.185 8.817 1.00 90.00 91 ARG A N 1
ATOM 669 C CA . ARG A 1 91 ? -18.883 -7.811 7.914 1.00 90.00 91 ARG A CA 1
ATOM 670 C C . ARG A 1 91 ? -18.925 -7.110 6.559 1.00 90.00 91 ARG A C 1
ATOM 672 O O . ARG A 1 91 ? -19.961 -6.569 6.191 1.00 90.00 91 ARG A O 1
ATOM 679 N N . TRP A 1 92 ? -17.808 -7.145 5.843 1.00 93.38 92 TRP A N 1
ATOM 680 C CA . TRP A 1 92 ? -17.754 -6.724 4.448 1.00 93.38 92 TRP A CA 1
ATOM 681 C C . TRP A 1 92 ? -18.743 -7.543 3.588 1.00 93.38 92 TRP A C 1
ATOM 683 O O . TRP A 1 92 ? -18.845 -8.757 3.805 1.00 93.38 92 TRP A O 1
ATOM 693 N N . PRO A 1 93 ? -19.415 -6.947 2.585 1.00 95.75 93 PRO A N 1
ATOM 694 C CA . PRO A 1 93 ? -19.449 -5.515 2.274 1.00 95.75 93 PRO A CA 1
ATOM 695 C C . PRO A 1 93 ? -20.343 -4.724 3.248 1.00 95.75 93 PRO A C 1
ATOM 697 O O . PRO A 1 93 ? -21.295 -5.250 3.823 1.00 95.75 93 PRO A O 1
ATOM 700 N N . HIS A 1 94 ? -20.046 -3.438 3.416 1.00 95.38 94 HIS A N 1
ATOM 701 C CA . HIS A 1 94 ? -20.697 -2.533 4.359 1.00 95.38 94 HIS A CA 1
ATOM 702 C C . HIS A 1 94 ? -21.827 -1.743 3.683 1.00 95.38 94 HIS A C 1
ATOM 704 O O . HIS A 1 94 ? -21.602 -0.693 3.094 1.00 95.38 94 HIS A O 1
ATOM 710 N N . THR A 1 95 ? -23.061 -2.239 3.775 1.00 93.81 95 THR A N 1
ATOM 711 C CA . THR A 1 95 ? -24.257 -1.545 3.257 1.00 93.81 95 THR A CA 1
ATOM 712 C C . THR A 1 95 ? -24.642 -0.347 4.127 1.00 93.81 95 THR A C 1
ATOM 714 O O . THR A 1 95 ? -24.644 -0.460 5.357 1.00 93.81 95 THR A O 1
ATOM 717 N N . GLY A 1 96 ? -25.058 0.761 3.516 1.00 92.25 96 GLY A N 1
ATOM 718 C CA . GLY A 1 96 ? -25.569 1.946 4.208 1.00 92.25 96 GLY A CA 1
ATOM 719 C C . GLY A 1 96 ? -24.503 2.750 4.953 1.00 92.25 96 GLY A C 1
ATOM 720 O O . GLY A 1 96 ? -24.826 3.440 5.923 1.00 92.25 96 GLY A O 1
ATOM 721 N N . LEU A 1 97 ? -23.235 2.648 4.542 1.00 93.81 97 LEU A N 1
ATOM 722 C CA . LEU A 1 97 ? -22.131 3.348 5.192 1.00 93.81 97 LEU A CA 1
ATOM 723 C C . LEU A 1 97 ? -22.239 4.869 4.948 1.00 93.81 97 LEU A C 1
ATOM 725 O O . LEU A 1 97 ? -22.300 5.302 3.794 1.00 93.81 97 LEU A O 1
ATOM 729 N N . PRO A 1 98 ? -22.257 5.713 5.997 1.00 92.38 98 PRO A N 1
ATOM 730 C CA . PRO A 1 98 ? -22.452 7.151 5.848 1.00 92.38 98 PRO A CA 1
ATOM 731 C C . PRO A 1 98 ? -21.135 7.860 5.492 1.00 92.38 98 PRO A C 1
ATOM 733 O O . PRO A 1 98 ? -20.622 8.636 6.299 1.00 92.38 98 PRO A O 1
ATOM 736 N N . LEU A 1 99 ? -20.594 7.592 4.297 1.00 92.81 99 LEU A N 1
ATOM 737 C CA . LEU A 1 99 ? -19.374 8.237 3.800 1.00 92.81 99 LEU A CA 1
ATOM 738 C C . LEU A 1 99 ? -19.575 9.740 3.594 1.00 92.81 99 LEU A C 1
ATOM 740 O O . LEU A 1 99 ? -20.603 10.192 3.079 1.00 92.81 99 LEU A O 1
ATOM 744 N N . ARG A 1 100 ? -18.575 10.523 4.000 1.00 91.19 100 ARG A N 1
ATOM 745 C CA . ARG A 1 100 ? -18.576 11.988 3.925 1.00 91.19 100 ARG A CA 1
ATOM 746 C C . ARG A 1 100 ? -17.242 12.476 3.393 1.00 91.19 100 ARG A C 1
ATOM 748 O O . ARG A 1 100 ? -16.214 11.895 3.705 1.00 91.19 100 ARG A O 1
ATOM 755 N N . ARG A 1 101 ? -17.251 13.579 2.645 1.00 87.50 101 ARG A N 1
ATOM 756 C CA . ARG A 1 101 ? -16.018 14.334 2.403 1.00 87.50 101 ARG A CA 1
ATOM 757 C C . ARG A 1 101 ? -15.700 15.159 3.653 1.00 87.50 101 ARG A C 1
ATOM 759 O O . ARG A 1 101 ? -16.623 15.814 4.155 1.00 87.50 101 ARG A O 1
ATOM 766 N N . PRO A 1 102 ? -14.461 15.135 4.166 1.00 75.69 102 PRO A N 1
ATOM 767 C CA . PRO A 1 102 ? -14.071 16.035 5.242 1.00 75.69 102 PRO A CA 1
ATOM 768 C C . PRO A 1 102 ? -14.175 17.486 4.743 1.00 75.69 102 PRO A C 1
ATOM 770 O O . PRO A 1 102 ? -13.742 17.799 3.639 1.00 75.69 102 PRO A O 1
ATOM 773 N N . LEU A 1 103 ? -14.814 18.370 5.521 1.00 64.50 103 LEU A N 1
ATOM 774 C CA . LEU A 1 103 ? -14.867 19.809 5.201 1.00 64.50 103 LEU A CA 1
ATOM 775 C C . LEU A 1 103 ? -13.525 20.484 5.501 1.00 64.50 103 LEU A C 1
ATOM 777 O O . LEU A 1 103 ? -13.122 21.386 4.781 1.00 64.50 103 LEU A O 1
ATOM 781 N N . ASN A 1 104 ? -12.867 20.005 6.555 1.00 63.53 104 ASN A N 1
ATOM 782 C CA . ASN A 1 104 ? -11.454 20.133 6.871 1.00 63.53 104 ASN A CA 1
ATOM 783 C C . ASN A 1 104 ? -11.055 18.785 7.489 1.00 63.53 104 ASN A C 1
ATOM 785 O O . ASN A 1 104 ? -11.891 18.150 8.142 1.00 63.53 104 ASN A O 1
ATOM 789 N N . LEU A 1 105 ? -9.817 18.337 7.298 1.00 62.47 105 LEU A N 1
ATOM 790 C CA . LEU A 1 105 ? -9.276 17.276 8.143 1.00 62.47 105 LEU A CA 1
ATOM 791 C C . LEU A 1 105 ? -9.058 17.910 9.522 1.00 62.47 105 LEU A C 1
ATOM 793 O O . LEU A 1 105 ? -8.109 18.668 9.719 1.00 62.47 105 LEU A O 1
ATOM 797 N N . ASP A 1 106 ? -10.024 17.709 10.425 1.00 50.59 106 ASP A N 1
ATOM 798 C CA . ASP A 1 106 ? -9.901 18.127 11.821 1.00 50.59 106 ASP A CA 1
ATOM 799 C C . ASP A 1 106 ? -8.601 17.547 12.409 1.00 50.59 106 ASP A C 1
ATOM 801 O O . ASP A 1 106 ? -8.173 16.464 12.008 1.00 50.59 106 ASP A O 1
ATOM 805 N N . PRO A 1 107 ? -7.972 18.223 13.386 1.00 50.28 107 PRO A N 1
ATOM 806 C CA . PRO A 1 107 ? -6.759 17.724 14.034 1.00 50.28 107 PRO A CA 1
ATOM 807 C C . PRO A 1 107 ? -6.990 16.430 14.829 1.00 50.28 107 PRO A C 1
ATOM 809 O O . PRO A 1 107 ? -6.029 15.857 15.335 1.00 50.28 107 PRO A O 1
ATOM 812 N N . ASP A 1 108 ? -8.244 15.989 14.978 1.00 60.44 108 ASP A N 1
ATOM 813 C CA . ASP A 1 108 ? -8.579 14.723 15.609 1.00 60.44 108 ASP A CA 1
ATOM 814 C C . ASP A 1 108 ? -8.168 13.563 14.692 1.00 60.44 108 ASP A C 1
ATOM 816 O O . ASP A 1 108 ? -8.800 13.352 13.654 1.00 60.44 108 ASP A O 1
ATOM 820 N N . PRO A 1 109 ? -7.149 12.771 15.064 1.00 74.56 109 PRO A N 1
ATOM 821 C CA . PRO A 1 109 ? -6.690 11.706 14.194 1.00 74.56 109 PRO A CA 1
ATOM 822 C C . PRO A 1 109 ? -7.723 10.560 14.152 1.00 74.56 109 PRO A C 1
ATOM 824 O O . PRO A 1 109 ? -8.582 10.428 15.034 1.00 74.56 109 PRO A O 1
ATOM 827 N N . PHE A 1 110 ? -7.630 9.701 13.142 1.00 89.25 110 PHE A N 1
ATOM 828 C CA . PHE A 1 110 ? -8.521 8.566 12.893 1.00 89.25 110 PHE A CA 1
ATOM 829 C C . PHE A 1 110 ? -8.012 7.280 13.559 1.00 89.25 110 PHE A C 1
ATOM 831 O O . PHE A 1 110 ? -6.810 7.089 13.737 1.00 89.25 110 PHE A O 1
ATOM 838 N N . ASP A 1 111 ? -8.922 6.372 13.913 1.00 93.44 111 ASP A N 1
ATOM 839 C CA . ASP A 1 111 ? -8.583 5.051 14.463 1.00 93.44 111 ASP A CA 1
ATOM 840 C C . ASP A 1 111 ? -8.095 4.087 13.369 1.00 93.44 111 ASP A C 1
ATOM 842 O O . ASP A 1 111 ? -7.334 3.154 13.636 1.00 93.44 111 ASP A O 1
ATOM 846 N N . VAL A 1 112 ? -8.539 4.310 12.127 1.00 96.25 112 VAL A N 1
ATOM 847 C CA . VAL A 1 112 ? -8.110 3.555 10.947 1.00 96.25 112 VAL A CA 1
ATOM 848 C C . VAL A 1 112 ? -7.895 4.504 9.776 1.00 96.25 112 VAL A C 1
ATOM 850 O O . VAL A 1 112 ? -8.785 5.286 9.444 1.00 96.25 112 VAL A O 1
ATOM 853 N N . VAL A 1 113 ? -6.754 4.391 9.106 1.00 97.19 113 VAL A N 1
ATOM 854 C CA . VAL A 1 113 ? -6.505 5.069 7.830 1.00 97.19 113 VAL A CA 1
ATOM 855 C C . VAL A 1 113 ? -6.236 4.022 6.757 1.00 97.19 113 VAL A C 1
ATOM 857 O O . VAL A 1 113 ? -5.360 3.176 6.924 1.00 97.19 113 VAL A O 1
ATOM 860 N N . ILE A 1 114 ? -7.001 4.061 5.667 1.00 98.56 114 ILE A N 1
ATOM 861 C CA . ILE A 1 114 ? -6.773 3.239 4.474 1.00 98.56 114 ILE A CA 1
ATOM 862 C C . ILE A 1 114 ? -6.397 4.179 3.328 1.00 98.56 114 ILE A C 1
ATOM 864 O O . ILE A 1 114 ? -7.225 4.996 2.945 1.00 98.56 114 ILE A O 1
ATOM 868 N N . ASP A 1 115 ? -5.193 4.076 2.770 1.00 97.88 115 ASP A N 1
ATOM 869 C CA . ASP A 1 115 ? -4.771 4.893 1.621 1.00 97.88 115 ASP A CA 1
ATOM 870 C C . ASP A 1 115 ? -4.377 3.998 0.445 1.00 97.88 115 ASP A C 1
ATOM 872 O O . ASP A 1 115 ? -3.371 3.286 0.490 1.00 97.88 115 ASP A O 1
ATOM 876 N N . ASN A 1 116 ? -5.182 4.021 -0.616 1.00 98.25 116 ASN A N 1
ATOM 877 C CA . ASN A 1 116 ? -4.789 3.448 -1.896 1.00 98.25 116 ASN A CA 1
ATOM 878 C C . ASN A 1 116 ? -4.071 4.519 -2.716 1.00 98.25 116 ASN A C 1
ATOM 880 O O . ASN A 1 116 ? -4.684 5.144 -3.588 1.00 98.25 116 ASN A O 1
ATOM 884 N N . ILE A 1 117 ? -2.794 4.753 -2.398 1.00 97.25 117 ILE A N 1
ATOM 885 C CA . ILE A 1 117 ? -2.049 5.913 -2.892 1.00 97.25 117 ILE A CA 1
ATOM 886 C C . ILE A 1 117 ? -2.120 5.941 -4.425 1.00 97.25 117 ILE A C 1
ATOM 888 O O . ILE A 1 117 ? -1.762 4.940 -5.056 1.00 97.25 117 ILE A O 1
ATOM 892 N N . PRO A 1 118 ? -2.559 7.054 -5.042 1.00 94.12 118 PRO A N 1
ATOM 893 C CA . PRO A 1 118 ? -2.765 7.105 -6.482 1.00 94.12 118 PRO A CA 1
ATOM 894 C C . PRO A 1 118 ? -1.528 6.696 -7.274 1.00 94.12 118 PRO A C 1
ATOM 896 O O . PRO A 1 118 ? -0.390 6.978 -6.878 1.00 94.12 118 PRO A O 1
ATOM 899 N N . SER A 1 119 ? -1.756 6.042 -8.413 1.00 94.44 119 SER A N 1
ATOM 900 C CA . SER A 1 119 ? -0.691 5.642 -9.337 1.00 94.44 119 SER A CA 1
ATOM 901 C C . SER A 1 119 ? 0.352 4.686 -8.732 1.00 94.44 119 SER A C 1
ATOM 903 O O . SER A 1 119 ? 1.500 4.663 -9.178 1.00 94.44 119 SER A O 1
ATOM 905 N N . ASN A 1 120 ? 0.008 3.906 -7.702 1.00 96.25 120 ASN A N 1
ATOM 906 C CA . ASN A 1 120 ? 0.954 3.005 -7.026 1.00 96.25 120 ASN A CA 1
ATOM 907 C C . ASN A 1 120 ? 1.494 1.859 -7.910 1.00 96.25 120 ASN A C 1
ATOM 909 O O . ASN A 1 120 ? 2.584 1.354 -7.643 1.00 96.25 120 ASN A O 1
ATOM 913 N N . ASP A 1 121 ? 0.803 1.493 -8.990 1.00 96.31 121 ASP A N 1
ATOM 914 C CA . ASP A 1 121 ? 1.210 0.487 -9.980 1.00 96.31 121 ASP A CA 1
ATOM 915 C C . ASP A 1 121 ? 1.974 1.070 -11.182 1.00 96.31 121 ASP A C 1
ATOM 917 O O . ASP A 1 121 ? 2.437 0.313 -12.046 1.00 96.31 121 ASP A O 1
ATOM 921 N N . MET A 1 122 ? 2.156 2.393 -11.241 1.00 94.94 122 MET A N 1
ATOM 922 C CA . MET A 1 122 ? 2.856 3.047 -12.344 1.00 94.94 122 MET A CA 1
ATOM 923 C C . MET A 1 122 ? 4.374 2.808 -12.316 1.00 94.94 122 MET A C 1
ATOM 925 O O . MET A 1 122 ? 5.034 2.848 -11.277 1.00 94.94 122 MET A O 1
ATOM 929 N N . VAL A 1 123 ? 4.955 2.607 -13.502 1.00 92.38 123 VAL A N 1
ATOM 930 C CA . VAL A 1 123 ? 6.394 2.433 -13.746 1.00 92.38 123 VAL A CA 1
ATOM 931 C C . VAL A 1 123 ? 6.878 3.513 -14.708 1.00 92.38 123 VAL A C 1
ATOM 933 O O . VAL A 1 123 ? 6.866 3.332 -15.930 1.00 92.38 123 VAL A O 1
ATOM 936 N N . LEU A 1 124 ? 7.351 4.616 -14.130 1.00 92.12 124 LEU A N 1
ATOM 937 C CA . LEU A 1 124 ? 7.898 5.758 -14.857 1.00 92.12 124 LEU A CA 1
ATOM 938 C C . LEU A 1 124 ? 9.365 5.526 -15.255 1.00 92.12 124 LEU A C 1
ATOM 940 O O . LEU A 1 124 ? 10.150 4.889 -14.549 1.00 92.12 124 LEU A O 1
ATOM 944 N N . ARG A 1 125 ? 9.718 6.004 -16.443 1.00 89.56 125 ARG A N 1
ATOM 945 C CA . ARG A 1 125 ? 10.963 5.767 -17.170 1.00 89.56 125 ARG A CA 1
ATOM 946 C C . ARG A 1 125 ? 11.937 6.910 -17.015 1.00 89.56 125 ARG A C 1
ATOM 948 O O . ARG A 1 125 ? 13.125 6.629 -16.844 1.00 89.56 125 ARG A O 1
ATOM 955 N N . SER A 1 126 ? 11.463 8.152 -17.089 1.00 89.31 126 SER A N 1
ATOM 956 C CA . SER A 1 126 ? 12.321 9.306 -16.848 1.00 89.31 126 SER A CA 1
ATOM 957 C C . SER A 1 126 ? 12.672 9.394 -15.362 1.00 89.31 126 SER A C 1
ATOM 959 O O . SER A 1 126 ? 11.831 9.177 -14.488 1.00 89.31 126 SER A O 1
ATOM 961 N N . THR A 1 127 ? 13.934 9.713 -15.066 1.00 87.62 127 THR A N 1
ATOM 962 C CA . THR A 1 127 ? 14.406 9.856 -13.682 1.00 87.62 127 THR A CA 1
ATOM 963 C C . THR A 1 127 ? 13.597 10.910 -12.933 1.00 87.62 127 THR A C 1
ATOM 965 O O . THR A 1 127 ? 13.154 10.659 -11.822 1.00 87.62 127 THR A O 1
ATOM 968 N N . GLU A 1 128 ? 13.338 12.064 -13.554 1.00 88.31 128 GLU A N 1
ATOM 969 C CA . GLU A 1 128 ? 12.591 13.151 -12.915 1.00 88.31 128 GLU A CA 1
ATOM 970 C C . GLU A 1 128 ? 11.166 12.733 -12.528 1.00 88.31 128 GLU A C 1
ATOM 972 O O . GLU A 1 128 ? 10.762 12.936 -11.384 1.00 88.31 128 GLU A O 1
ATOM 977 N N . ALA A 1 129 ? 10.407 12.125 -13.449 1.00 90.25 129 ALA A N 1
ATOM 978 C CA . ALA A 1 129 ? 9.040 11.706 -13.152 1.00 90.25 129 ALA A CA 1
ATOM 979 C C . ALA A 1 129 ? 9.017 10.565 -12.126 1.00 90.25 129 ALA A C 1
ATOM 981 O O . ALA A 1 129 ? 8.177 10.564 -11.229 1.00 90.25 129 ALA A O 1
ATOM 982 N N . SER A 1 130 ? 9.972 9.633 -12.210 1.00 91.38 130 SER A N 1
ATOM 983 C CA . SER A 1 130 ? 10.086 8.533 -11.255 1.00 91.38 130 SER A CA 1
ATOM 984 C C . SER A 1 130 ? 10.438 8.992 -9.835 1.00 91.38 130 SER A C 1
ATOM 986 O O . SER A 1 130 ? 9.948 8.382 -8.885 1.00 91.38 130 SER A O 1
ATOM 988 N N . GLU A 1 131 ? 11.277 10.017 -9.669 1.00 91.62 131 GLU A N 1
ATOM 989 C CA . GLU A 1 131 ? 11.604 10.566 -8.345 1.00 91.62 131 GLU A CA 1
ATOM 990 C C . GLU A 1 131 ? 10.447 11.401 -7.782 1.00 91.62 131 GLU A C 1
ATOM 992 O O . GLU A 1 131 ? 10.090 11.228 -6.621 1.00 91.62 131 GLU A O 1
ATOM 997 N N . LYS A 1 132 ? 9.774 12.212 -8.612 1.00 92.12 132 LYS A N 1
ATOM 998 C CA . LYS A 1 132 ? 8.554 12.940 -8.207 1.00 92.12 132 LYS A CA 1
ATOM 999 C C . LYS A 1 132 ? 7.430 11.999 -7.779 1.00 92.12 132 LYS A C 1
ATOM 1001 O O . LYS A 1 132 ? 6.729 12.266 -6.808 1.00 92.12 132 LYS A O 1
ATOM 1006 N N . HIS A 1 133 ? 7.251 10.889 -8.495 1.00 94.31 133 HIS A N 1
ATOM 1007 C CA . HIS A 1 133 ? 6.286 9.859 -8.114 1.00 94.31 133 HIS A CA 1
ATOM 1008 C C . HIS A 1 133 ? 6.642 9.226 -6.770 1.00 94.31 133 HIS A C 1
ATOM 1010 O O . HIS A 1 133 ? 5.764 9.095 -5.926 1.00 94.31 133 HIS A O 1
ATOM 1016 N N . LEU A 1 134 ? 7.915 8.902 -6.523 1.00 95.00 134 LEU A N 1
ATOM 1017 C CA . LEU A 1 134 ? 8.342 8.391 -5.221 1.00 95.00 134 LEU A CA 1
ATOM 1018 C C . LEU A 1 134 ? 8.120 9.415 -4.096 1.00 95.00 134 LEU A C 1
ATOM 1020 O O . LEU A 1 134 ? 7.605 9.040 -3.048 1.00 95.00 134 LEU A O 1
ATOM 1024 N N . GLU A 1 135 ? 8.460 10.687 -4.310 1.00 93.75 135 GLU A N 1
ATOM 1025 C CA . GLU A 1 135 ? 8.204 11.770 -3.351 1.00 93.75 135 GLU A CA 1
ATOM 1026 C C . GLU A 1 135 ? 6.709 11.874 -3.018 1.00 93.75 135 GLU A C 1
ATOM 1028 O O . GLU A 1 135 ? 6.335 11.936 -1.848 1.00 93.75 135 GLU A O 1
ATOM 1033 N N . TYR A 1 136 ? 5.839 11.788 -4.027 1.00 93.06 136 TYR A N 1
ATOM 1034 C CA . TYR A 1 136 ? 4.390 11.761 -3.835 1.00 93.06 136 TYR A CA 1
ATOM 1035 C C . TYR A 1 136 ? 3.939 10.575 -2.961 1.00 93.06 136 TYR A C 1
ATOM 1037 O O . TYR A 1 136 ? 3.201 10.767 -1.995 1.00 93.06 136 TYR A O 1
ATOM 1045 N N . GLN A 1 137 ? 4.442 9.363 -3.228 1.00 95.56 137 GLN A N 1
ATOM 1046 C CA . GLN A 1 137 ? 4.150 8.179 -2.403 1.00 95.56 137 GLN A CA 1
ATOM 1047 C C . GLN A 1 137 ? 4.637 8.358 -0.954 1.00 95.56 137 GLN A C 1
ATOM 1049 O O . GLN A 1 137 ? 3.936 7.996 -0.009 1.00 95.56 137 GLN A O 1
ATOM 1054 N N . GLN A 1 138 ? 5.827 8.939 -0.772 1.00 95.00 138 GLN A N 1
ATOM 1055 C CA . GLN A 1 138 ? 6.431 9.215 0.534 1.00 95.00 138 GLN A CA 1
ATOM 1056 C C . GLN A 1 138 ? 5.623 10.236 1.347 1.00 95.00 138 GLN A C 1
ATOM 1058 O O . GLN A 1 138 ? 5.436 10.066 2.549 1.00 95.00 138 GLN A O 1
ATOM 1063 N N . LEU A 1 139 ? 5.117 11.284 0.702 1.00 89.12 139 LEU A N 1
ATOM 1064 C CA . LEU A 1 139 ? 4.291 12.299 1.351 1.00 89.12 139 LEU A CA 1
ATOM 1065 C C . LEU A 1 139 ? 2.950 11.730 1.822 1.00 89.12 139 LEU A C 1
ATOM 1067 O O . LEU A 1 139 ? 2.547 11.984 2.957 1.00 89.12 139 LEU A O 1
ATOM 1071 N N . HIS A 1 140 ? 2.306 10.906 0.994 1.00 90.62 140 HIS A N 1
ATOM 1072 C CA . HIS A 1 140 ? 1.056 10.234 1.345 1.00 90.62 140 HIS A CA 1
ATOM 1073 C C . HIS A 1 140 ? 1.198 9.330 2.572 1.00 90.62 140 HIS A C 1
ATOM 1075 O O . HIS A 1 140 ? 0.412 9.452 3.510 1.00 90.62 140 HIS A O 1
ATOM 1081 N N . VAL A 1 141 ? 2.233 8.478 2.628 1.00 94.62 141 VAL A N 1
ATOM 1082 C CA . VAL A 1 141 ? 2.433 7.603 3.797 1.00 94.62 141 VAL A CA 1
ATOM 1083 C C . VAL A 1 141 ? 2.671 8.401 5.079 1.00 94.62 141 VAL A C 1
ATOM 1085 O O . VAL A 1 141 ? 2.086 8.079 6.111 1.00 94.62 141 VAL A O 1
ATOM 1088 N N . LEU A 1 142 ? 3.467 9.473 5.032 1.00 90.56 142 LEU A N 1
ATOM 1089 C CA . LEU A 1 142 ? 3.696 10.320 6.205 1.00 90.56 142 LEU A CA 1
ATOM 1090 C C . LEU A 1 142 ? 2.412 11.035 6.645 1.00 90.56 142 LEU A C 1
ATOM 1092 O O . LEU A 1 142 ? 2.138 11.108 7.845 1.00 90.56 142 LEU A O 1
ATOM 1096 N N . GLY A 1 143 ? 1.603 11.502 5.690 1.00 86.19 143 GLY A N 1
ATOM 1097 C CA . GLY A 1 143 ? 0.288 12.079 5.953 1.00 86.19 143 GLY A CA 1
ATOM 1098 C C . GLY A 1 143 ? -0.673 11.079 6.590 1.00 86.19 143 GLY A C 1
ATOM 1099 O O . GLY A 1 143 ? -1.251 11.373 7.634 1.00 86.19 143 GLY A O 1
ATOM 1100 N N . ALA A 1 144 ? -0.782 9.869 6.037 1.00 91.56 144 ALA A N 1
ATOM 1101 C CA . ALA A 1 144 ? -1.616 8.803 6.584 1.00 91.56 144 ALA A CA 1
ATOM 1102 C C . ALA A 1 144 ? -1.212 8.440 8.022 1.00 91.56 144 ALA A C 1
ATOM 1104 O O . ALA A 1 144 ? -2.071 8.311 8.896 1.00 91.56 144 ALA A O 1
ATOM 1105 N N . ILE A 1 145 ? 0.093 8.349 8.308 1.00 91.69 145 ILE A N 1
ATOM 1106 C CA . ILE A 1 145 ? 0.585 8.112 9.671 1.00 91.69 145 ILE A CA 1
ATOM 1107 C C . ILE A 1 145 ? 0.243 9.299 10.583 1.00 91.69 145 ILE A C 1
ATOM 1109 O O . ILE A 1 145 ? -0.216 9.084 11.706 1.00 91.69 145 ILE A O 1
ATOM 1113 N N . GLY A 1 146 ? 0.443 10.540 10.127 1.00 85.75 146 GLY A N 1
ATOM 1114 C CA . GLY A 1 146 ? 0.124 11.761 10.878 1.00 85.75 146 GLY A CA 1
ATOM 1115 C C . GLY A 1 146 ? -1.363 11.909 11.213 1.00 85.75 146 GLY A C 1
ATOM 1116 O O . GLY A 1 146 ? -1.703 12.396 12.286 1.00 85.75 146 GLY A O 1
ATOM 1117 N N . LEU A 1 147 ? -2.238 11.417 10.336 1.00 86.56 147 LEU A N 1
ATOM 1118 C CA . LEU A 1 147 ? -3.692 11.409 10.508 1.00 86.56 147 LEU A CA 1
ATOM 1119 C C . LEU A 1 147 ? -4.202 10.213 11.325 1.00 86.56 147 LEU A C 1
ATOM 1121 O O . LEU A 1 147 ? -5.406 10.101 11.530 1.00 86.56 147 LEU A O 1
ATOM 1125 N N . THR A 1 148 ? -3.330 9.325 11.811 1.00 89.50 148 THR A N 1
ATOM 1126 C CA . THR A 1 148 ? -3.724 8.140 12.593 1.00 89.50 148 THR A CA 1
ATOM 1127 C C . THR A 1 148 ? -3.447 8.332 14.081 1.00 89.50 148 THR A C 1
ATOM 1129 O O . THR A 1 148 ? -2.353 8.750 14.467 1.00 89.50 148 THR A O 1
ATOM 1132 N N . ARG A 1 149 ? -4.415 7.990 14.943 1.00 88.12 149 ARG A N 1
ATOM 1133 C CA . ARG A 1 149 ? -4.258 8.074 16.406 1.00 88.12 149 ARG A CA 1
ATOM 1134 C C . ARG A 1 149 ? -3.292 6.993 16.879 1.00 88.12 149 ARG A C 1
ATOM 1136 O O . ARG A 1 149 ? -3.319 5.890 16.337 1.00 88.12 149 ARG A O 1
ATOM 1143 N N . PRO A 1 150 ? -2.501 7.234 17.933 1.00 88.50 150 PRO A N 1
ATOM 1144 C CA . PRO A 1 150 ? -1.810 6.156 18.630 1.00 88.50 150 PRO A CA 1
ATOM 1145 C C . PRO A 1 150 ? -2.771 5.030 19.040 1.00 88.50 150 PRO A C 1
ATOM 1147 O O . PRO A 1 150 ? -3.846 5.285 19.583 1.00 88.50 150 PRO A O 1
ATOM 1150 N N . GLY A 1 151 ? -2.384 3.786 18.763 1.00 91.38 151 GLY A N 1
ATOM 1151 C CA . GLY A 1 151 ? -3.221 2.588 18.879 1.00 91.38 151 GLY A CA 1
ATOM 1152 C C . GLY A 1 151 ? -4.045 2.259 17.626 1.00 91.38 151 GLY A C 1
ATOM 1153 O O . GLY A 1 151 ? -4.606 1.162 17.553 1.00 91.38 151 GLY A O 1
ATOM 1154 N N . GLY A 1 152 ? -4.103 3.170 16.649 1.00 94.69 152 GLY A N 1
ATOM 1155 C CA . GLY A 1 152 ? -4.805 3.010 15.377 1.00 94.69 152 GLY A CA 1
ATOM 1156 C C . GLY A 1 152 ? -4.000 2.258 14.315 1.00 94.69 152 GLY A C 1
ATOM 1157 O O . GLY A 1 152 ? -2.781 2.100 14.421 1.00 94.69 152 GLY A O 1
ATOM 1158 N N . ILE A 1 153 ? -4.693 1.791 13.276 1.00 97.69 153 ILE A N 1
ATOM 1159 C CA . ILE A 1 153 ? -4.109 0.994 12.186 1.00 97.69 153 ILE A CA 1
ATOM 1160 C C . ILE A 1 153 ? -4.043 1.811 10.901 1.00 97.69 153 ILE A C 1
ATOM 1162 O O . ILE A 1 153 ? -5.024 2.437 10.504 1.00 97.69 153 ILE A O 1
ATOM 1166 N N . ILE A 1 154 ? -2.906 1.729 10.216 1.00 98.25 154 ILE A N 1
ATOM 1167 C CA . ILE A 1 154 ? -2.739 2.237 8.857 1.00 98.25 154 ILE A CA 1
ATOM 1168 C C . ILE A 1 154 ? -2.652 1.052 7.896 1.00 98.25 154 ILE A C 1
ATOM 1170 O O . ILE A 1 154 ? -1.859 0.133 8.112 1.00 98.25 154 ILE A O 1
ATOM 1174 N N . ALA A 1 155 ? -3.446 1.087 6.829 1.00 98.62 155 ALA A N 1
ATOM 1175 C CA . ALA A 1 155 ? -3.346 0.186 5.691 1.00 98.62 155 ALA A CA 1
ATOM 1176 C C . ALA A 1 155 ? -3.046 0.992 4.423 1.00 98.62 155 ALA A C 1
ATOM 1178 O O . ALA A 1 155 ? -3.815 1.881 4.068 1.00 98.62 155 ALA A O 1
ATOM 1179 N N . LEU A 1 156 ? -1.943 0.694 3.740 1.00 97.81 156 LEU A N 1
ATOM 1180 C CA . LEU A 1 156 ? -1.498 1.465 2.574 1.00 97.81 156 LEU A CA 1
ATOM 1181 C C . LEU A 1 156 ? -1.273 0.557 1.382 1.00 97.81 156 LEU A C 1
ATOM 1183 O O . LEU A 1 156 ? -0.631 -0.477 1.534 1.00 97.81 156 LEU A O 1
ATOM 1187 N N . LEU A 1 157 ? -1.716 0.979 0.203 1.00 98.75 157 LEU A N 1
ATOM 1188 C CA . LEU A 1 157 ? -1.211 0.455 -1.057 1.00 98.75 157 LEU A CA 1
ATOM 1189 C C . LEU A 1 157 ? -0.278 1.490 -1.671 1.00 98.75 157 LEU A C 1
ATOM 1191 O O . LEU A 1 157 ? -0.708 2.590 -2.015 1.00 98.75 157 LEU A O 1
ATOM 1195 N N . ALA A 1 158 ? 0.991 1.126 -1.807 1.00 98.44 158 ALA A N 1
ATOM 1196 C CA . ALA A 1 158 ? 2.036 2.006 -2.306 1.00 98.44 158 ALA A CA 1
ATOM 1197 C C . ALA A 1 158 ? 2.871 1.315 -3.384 1.00 98.44 158 ALA A C 1
ATOM 1199 O O . ALA A 1 158 ? 2.949 0.085 -3.449 1.00 98.44 158 ALA A O 1
ATOM 1200 N N . SER A 1 159 ? 3.539 2.110 -4.218 1.00 98.12 159 SER A N 1
ATOM 1201 C CA . SER A 1 159 ? 4.553 1.573 -5.127 1.00 98.12 159 SER A CA 1
ATOM 1202 C C . SER A 1 159 ? 5.628 0.822 -4.343 1.00 98.12 159 SER A C 1
ATOM 1204 O O . SER A 1 159 ? 6.096 1.312 -3.312 1.00 98.12 159 SER A O 1
ATOM 1206 N N . SER A 1 160 ? 6.100 -0.317 -4.865 1.00 97.69 160 SER A N 1
ATOM 1207 C CA . SER A 1 160 ? 7.174 -1.093 -4.224 1.00 97.69 160 SER A CA 1
ATOM 1208 C C . SER A 1 160 ?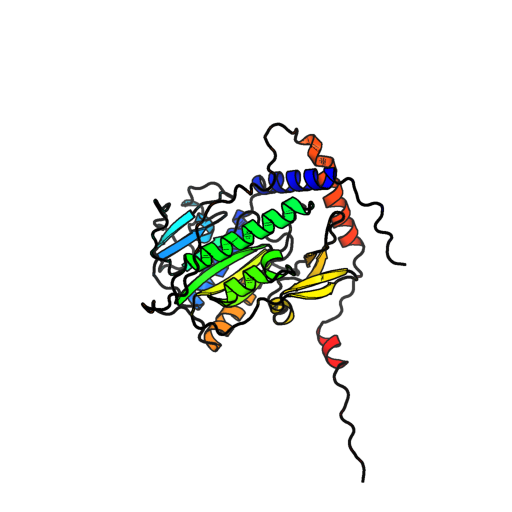 8.465 -0.294 -4.008 1.00 97.69 160 SER A C 1
ATOM 1210 O O . SER A 1 160 ? 9.277 -0.609 -3.134 1.00 97.69 160 SER A O 1
ATOM 1212 N N . ARG A 1 161 ? 8.643 0.792 -4.773 1.00 96.56 161 ARG A N 1
ATOM 1213 C CA . ARG A 1 161 ? 9.740 1.748 -4.599 1.00 96.56 161 ARG A CA 1
ATOM 1214 C C . ARG A 1 161 ? 9.751 2.400 -3.218 1.00 96.56 161 ARG A C 1
ATOM 1216 O O . ARG A 1 161 ? 10.832 2.760 -2.767 1.00 96.56 161 ARG A O 1
ATOM 1223 N N . LEU A 1 162 ? 8.609 2.546 -2.541 1.00 97.88 162 LEU A N 1
ATOM 1224 C CA . LEU A 1 162 ? 8.564 3.126 -1.196 1.00 97.88 162 LEU A CA 1
ATOM 1225 C C . LEU A 1 162 ? 9.483 2.354 -0.234 1.00 97.88 162 LEU A C 1
ATOM 1227 O O . LEU A 1 162 ? 10.263 2.960 0.505 1.00 97.88 162 LEU A O 1
ATOM 1231 N N . LEU A 1 163 ? 9.425 1.020 -0.294 1.00 98.19 163 LEU A N 1
ATOM 1232 C CA . LEU A 1 163 ? 10.227 0.131 0.543 1.00 98.19 163 LEU A CA 1
ATOM 1233 C C . LEU A 1 163 ? 11.617 -0.150 -0.045 1.00 98.19 163 LEU A C 1
ATOM 1235 O O . LEU A 1 163 ? 12.594 -0.194 0.696 1.00 98.19 163 LEU A O 1
ATOM 1239 N N . ASP A 1 164 ? 11.732 -0.278 -1.368 1.00 97.69 164 ASP A N 1
ATOM 1240 C CA . ASP A 1 164 ? 12.985 -0.699 -2.007 1.00 97.69 164 ASP A CA 1
ATOM 1241 C C . ASP A 1 164 ? 13.979 0.440 -2.278 1.00 97.69 164 ASP A C 1
ATOM 1243 O O . ASP A 1 164 ? 15.130 0.173 -2.610 1.00 97.69 164 ASP A O 1
ATOM 1247 N N . HIS A 1 165 ? 13.573 1.711 -2.217 1.00 96.38 165 HIS A N 1
ATOM 1248 C CA . HIS A 1 165 ? 14.460 2.807 -2.613 1.00 96.38 165 HIS A CA 1
ATOM 1249 C C . HIS A 1 165 ? 15.696 2.919 -1.695 1.00 96.38 165 HIS A C 1
ATOM 1251 O O . HIS A 1 165 ? 15.522 2.905 -0.480 1.00 96.38 165 HIS A O 1
ATOM 1257 N N . PRO A 1 166 ? 16.925 3.117 -2.218 1.00 95.12 166 PRO A N 1
ATOM 1258 C CA . PRO A 1 166 ? 18.149 3.177 -1.406 1.00 95.12 166 PRO A CA 1
ATOM 1259 C C . PRO A 1 166 ? 18.169 4.291 -0.350 1.00 95.12 166 PRO A C 1
ATOM 1261 O O . PRO A 1 166 ? 18.781 4.120 0.703 1.00 95.12 166 PRO A O 1
ATOM 1264 N N . ASP A 1 167 ? 17.526 5.433 -0.611 1.00 95.38 167 ASP A N 1
ATOM 1265 C CA . ASP A 1 167 ? 17.348 6.473 0.411 1.00 95.38 167 ASP A CA 1
ATOM 1266 C C . ASP A 1 167 ? 16.285 6.034 1.426 1.00 95.38 167 ASP A C 1
ATOM 1268 O O . ASP A 1 167 ? 15.109 5.889 1.088 1.00 95.38 167 ASP A O 1
ATOM 1272 N N . GLN A 1 168 ? 16.723 5.841 2.669 1.00 96.12 168 GLN A N 1
ATOM 1273 C CA . GLN A 1 168 ? 15.912 5.384 3.794 1.00 96.12 168 GLN A CA 1
ATOM 1274 C C . GLN A 1 168 ? 15.264 6.511 4.610 1.00 96.12 168 GLN A C 1
ATOM 1276 O O . GLN A 1 168 ? 14.537 6.218 5.556 1.00 96.12 168 GLN A O 1
ATOM 1281 N N . ARG A 1 169 ? 15.488 7.795 4.283 1.00 94.06 169 ARG A N 1
ATOM 1282 C CA . ARG A 1 169 ? 15.048 8.931 5.119 1.00 94.06 169 ARG A CA 1
ATOM 1283 C C . ARG A 1 169 ? 13.568 8.868 5.497 1.00 94.06 169 ARG A C 1
ATOM 1285 O O . ARG A 1 169 ? 13.245 9.026 6.671 1.00 94.06 169 ARG A O 1
ATOM 1292 N N . THR A 1 170 ? 12.681 8.630 4.532 1.00 91.94 170 THR A N 1
ATOM 1293 C CA . THR A 1 170 ? 11.237 8.539 4.803 1.00 91.94 170 THR A CA 1
ATOM 1294 C C . THR A 1 170 ? 10.906 7.319 5.651 1.00 91.94 170 THR A C 1
ATOM 1296 O O . THR A 1 170 ? 10.094 7.417 6.563 1.00 91.94 170 THR A O 1
ATOM 1299 N N . ARG A 1 171 ? 11.563 6.178 5.421 1.00 97.31 171 ARG A N 1
ATOM 1300 C CA . ARG A 1 171 ? 11.297 4.969 6.208 1.00 97.31 171 ARG A CA 1
ATOM 1301 C C . ARG A 1 171 ? 11.783 5.092 7.648 1.00 97.31 171 ARG A C 1
ATOM 1303 O O . ARG A 1 171 ? 11.064 4.671 8.540 1.00 97.31 171 ARG A O 1
ATOM 1310 N N . LEU A 1 172 ? 12.903 5.775 7.893 1.00 94.38 172 LEU A N 1
ATOM 1311 C CA . LEU A 1 172 ? 13.334 6.141 9.249 1.00 94.38 172 LEU A CA 1
ATOM 1312 C C . LEU A 1 172 ? 12.324 7.070 9.945 1.00 94.38 172 LEU A C 1
ATOM 1314 O O . LEU A 1 172 ? 12.118 6.976 11.152 1.00 94.38 172 LEU A O 1
ATOM 1318 N N . GLN A 1 173 ? 11.667 7.970 9.202 1.00 89.50 173 GLN A N 1
ATOM 1319 C CA . GLN A 1 173 ? 10.575 8.779 9.758 1.00 89.50 173 GLN A CA 1
ATOM 1320 C C . GLN A 1 173 ? 9.341 7.930 10.082 1.00 89.50 173 GLN A C 1
ATOM 1322 O O . GLN A 1 173 ? 8.719 8.150 11.119 1.00 89.50 173 GLN A O 1
ATOM 1327 N N . MET A 1 174 ? 9.003 6.956 9.229 1.00 93.44 174 MET A N 1
ATOM 1328 C CA . MET A 1 174 ? 7.918 6.007 9.490 1.00 93.44 174 MET A CA 1
ATOM 1329 C C . MET A 1 174 ? 8.214 5.173 10.744 1.00 93.44 174 MET A C 1
ATOM 1331 O O . MET A 1 174 ? 7.404 5.165 11.668 1.00 93.44 174 MET A O 1
ATOM 1335 N N . GLU A 1 175 ? 9.391 4.544 10.824 1.00 92.69 175 GLU A N 1
ATOM 1336 C CA . GLU A 1 175 ? 9.853 3.805 12.008 1.00 92.69 175 GLU A CA 1
ATOM 1337 C C . GLU A 1 175 ? 9.801 4.644 13.281 1.00 92.69 175 GLU A C 1
ATOM 1339 O O . GLU A 1 175 ? 9.575 4.107 14.349 1.00 92.69 175 GLU A O 1
ATOM 1344 N N . GLY A 1 176 ? 9.958 5.965 13.206 1.00 88.44 176 GLY A N 1
ATOM 1345 C CA . GLY A 1 176 ? 9.827 6.835 14.374 1.00 88.44 176 GLY A CA 1
ATOM 1346 C C . GLY A 1 176 ? 8.413 6.919 14.968 1.00 88.44 176 GLY A C 1
ATOM 1347 O O . GLY A 1 176 ? 8.243 7.543 16.013 1.00 88.44 176 GLY A O 1
ATOM 1348 N N . ALA A 1 177 ? 7.390 6.353 14.322 1.00 87.88 177 ALA A N 1
ATOM 1349 C CA . ALA A 1 177 ? 5.994 6.561 14.708 1.00 87.88 177 ALA A CA 1
ATOM 1350 C C . ALA A 1 177 ? 5.067 5.350 14.537 1.00 87.88 177 ALA A C 1
ATOM 1352 O O . ALA A 1 177 ? 3.920 5.395 15.005 1.00 87.88 177 ALA A O 1
ATOM 1353 N N . VAL A 1 178 ? 5.515 4.298 13.851 1.00 94.81 178 VAL A N 1
ATOM 1354 C CA . VAL A 1 178 ? 4.721 3.090 13.632 1.00 94.81 178 VAL A CA 1
ATOM 1355 C C . VAL A 1 178 ? 5.526 1.825 13.857 1.00 94.81 178 VAL A C 1
ATOM 1357 O O . VAL A 1 178 ? 6.718 1.772 13.570 1.00 94.81 178 VAL A O 1
ATOM 1360 N N . ASP A 1 179 ? 4.821 0.780 14.277 1.00 97.31 179 ASP A N 1
ATOM 1361 C CA . ASP A 1 179 ? 5.288 -0.585 14.114 1.00 97.31 179 ASP A CA 1
ATOM 1362 C C . ASP A 1 179 ? 4.767 -1.179 12.805 1.00 97.31 179 ASP A C 1
ATOM 1364 O O . ASP A 1 179 ? 3.555 -1.200 12.564 1.00 97.31 179 ASP A O 1
ATOM 1368 N N . LEU A 1 180 ? 5.668 -1.706 11.969 1.00 98.06 180 LEU A N 1
ATOM 1369 C CA . LEU A 1 180 ? 5.276 -2.478 10.793 1.00 98.06 180 LEU A CA 1
ATOM 1370 C C . LEU A 1 180 ? 4.749 -3.842 11.256 1.00 98.06 180 LEU A C 1
ATOM 1372 O O . LEU A 1 180 ? 5.472 -4.689 11.794 1.00 98.06 180 LEU A O 1
ATOM 1376 N N . LEU A 1 181 ? 3.452 -4.065 11.049 1.00 98.50 181 LEU A N 1
ATOM 1377 C CA . LEU A 1 181 ? 2.830 -5.360 11.314 1.00 98.50 181 LEU A CA 1
ATOM 1378 C C . LEU A 1 181 ? 3.256 -6.352 10.239 1.00 98.50 181 LEU A C 1
ATOM 1380 O O . LEU A 1 181 ? 3.641 -7.475 10.558 1.00 98.50 181 LEU A O 1
ATOM 1384 N N . GLY A 1 182 ? 3.237 -5.897 8.989 1.00 98.62 182 GLY A N 1
ATOM 1385 C CA . GLY A 1 182 ? 3.792 -6.589 7.842 1.00 98.62 182 GLY A CA 1
ATOM 1386 C C . GLY A 1 182 ? 3.445 -5.888 6.533 1.00 98.62 182 GLY A C 1
ATOM 1387 O O . GLY A 1 182 ? 2.676 -4.927 6.518 1.00 98.62 182 GLY A O 1
ATOM 1388 N N . ALA A 1 183 ? 3.999 -6.380 5.433 1.00 98.75 183 ALA A N 1
ATOM 1389 C CA . ALA A 1 183 ? 3.714 -5.912 4.087 1.00 98.75 183 ALA A CA 1
ATOM 1390 C C . ALA A 1 183 ? 3.535 -7.105 3.147 1.00 98.75 183 ALA A C 1
ATOM 1392 O O . ALA A 1 183 ? 4.201 -8.117 3.314 1.00 98.75 183 ALA A O 1
ATOM 1393 N N . VAL A 1 184 ? 2.661 -6.993 2.151 1.00 98.88 184 VAL A N 1
ATOM 1394 C CA . VAL A 1 184 ? 2.478 -8.008 1.105 1.00 98.88 184 VAL A CA 1
ATOM 1395 C C . VAL A 1 184 ? 2.798 -7.384 -0.243 1.00 98.88 184 VAL A C 1
ATOM 1397 O O . VAL A 1 184 ? 2.140 -6.424 -0.640 1.00 98.88 184 VAL A O 1
ATOM 1400 N N . ARG A 1 185 ? 3.768 -7.941 -0.972 1.00 98.81 185 ARG A N 1
ATOM 1401 C CA . ARG A 1 185 ? 4.116 -7.477 -2.319 1.00 98.81 185 ARG A CA 1
ATOM 1402 C C . ARG A 1 185 ? 3.284 -8.200 -3.363 1.00 98.81 185 ARG A C 1
ATOM 1404 O O . ARG A 1 185 ? 3.453 -9.400 -3.601 1.00 98.81 185 ARG A O 1
ATOM 1411 N N . LEU A 1 186 ? 2.398 -7.456 -4.011 1.00 98.69 186 LEU A N 1
ATOM 1412 C CA . LEU A 1 186 ? 1.575 -7.929 -5.114 1.00 98.69 186 LEU A CA 1
ATOM 1413 C C . LEU A 1 186 ? 2.415 -8.035 -6.398 1.00 98.69 186 LEU A C 1
ATOM 1415 O O . LEU A 1 186 ? 3.324 -7.228 -6.621 1.00 98.69 186 LEU A O 1
ATOM 1419 N N . PRO A 1 187 ? 2.127 -9.014 -7.274 1.00 97.88 187 PRO A N 1
ATOM 1420 C CA . PRO A 1 187 ? 2.888 -9.196 -8.497 1.00 97.88 187 PRO A CA 1
ATOM 1421 C C . PRO A 1 187 ? 2.687 -8.042 -9.480 1.00 97.88 187 PRO A C 1
ATOM 1423 O O . PRO A 1 187 ? 1.636 -7.404 -9.519 1.00 97.88 187 PRO A O 1
ATOM 1426 N N . ALA A 1 188 ? 3.668 -7.833 -10.355 1.00 96.12 188 ALA A N 1
ATOM 1427 C CA . ALA A 1 188 ? 3.506 -6.937 -11.491 1.00 96.12 188 ALA A CA 1
ATOM 1428 C C . ALA A 1 188 ? 2.309 -7.377 -12.337 1.00 96.12 188 ALA A C 1
ATOM 1430 O O . ALA A 1 188 ? 2.195 -8.547 -12.724 1.00 96.12 188 ALA A O 1
ATOM 1431 N N . GLY A 1 189 ? 1.418 -6.441 -12.643 1.00 95.38 189 GLY A N 1
ATOM 1432 C CA . GLY A 1 189 ? 0.193 -6.768 -13.359 1.00 95.38 189 GLY A CA 1
ATOM 1433 C C . GLY A 1 189 ? -1.006 -7.111 -12.464 1.00 95.38 189 GLY A C 1
ATOM 1434 O O . GLY A 1 189 ? -2.009 -7.613 -12.983 1.00 95.38 189 GLY A O 1
ATOM 1435 N N . ALA A 1 190 ? -0.879 -6.969 -11.135 1.00 96.38 190 ALA A N 1
ATOM 1436 C CA . ALA A 1 190 ? -1.927 -7.333 -10.182 1.00 96.38 190 ALA A CA 1
ATOM 1437 C C . ALA A 1 190 ? -3.149 -6.414 -10.265 1.00 96.38 190 ALA A C 1
ATOM 1439 O O . ALA A 1 190 ? -4.266 -6.930 -10.233 1.00 96.38 190 ALA A O 1
ATOM 1440 N N . LEU A 1 191 ? -2.933 -5.098 -10.381 1.00 96.25 191 LEU A N 1
ATOM 1441 C CA . LEU A 1 191 ? -3.997 -4.099 -10.518 1.00 96.25 191 LEU A CA 1
ATOM 1442 C C . LEU A 1 191 ? -4.380 -3.926 -11.989 1.00 96.25 191 LEU A C 1
ATOM 1444 O O . LEU A 1 191 ? -5.484 -4.294 -12.387 1.00 96.25 191 LEU A O 1
ATOM 1448 N N . ARG A 1 192 ? -3.423 -3.476 -12.800 1.00 94.50 192 ARG A N 1
ATOM 1449 C CA . ARG A 1 192 ? -3.539 -3.276 -14.247 1.00 94.50 192 ARG A CA 1
ATOM 1450 C C . ARG A 1 192 ? -2.445 -4.042 -14.968 1.00 94.50 192 ARG A C 1
ATOM 1452 O O . ARG A 1 192 ? -1.396 -4.307 -14.393 1.00 94.50 192 ARG A O 1
ATOM 1459 N N . ARG A 1 193 ? -2.682 -4.467 -16.213 1.00 91.19 193 ARG A N 1
ATOM 1460 C CA . ARG A 1 193 ? -1.702 -5.266 -16.993 1.00 91.19 193 ARG A CA 1
ATOM 1461 C C . ARG A 1 193 ? -1.051 -4.486 -18.126 1.00 91.19 193 ARG A C 1
ATOM 1463 O O . ARG A 1 193 ? -0.227 -5.054 -18.852 1.00 91.19 193 ARG A O 1
ATOM 1470 N N . THR A 1 194 ? -1.426 -3.225 -18.293 1.00 89.19 194 THR A N 1
ATOM 1471 C CA . THR A 1 194 ? -0.902 -2.380 -19.358 1.00 89.19 194 THR A CA 1
ATOM 1472 C C . THR A 1 194 ? 0.549 -1.993 -19.079 1.00 89.19 194 THR A C 1
ATOM 1474 O O . THR A 1 194 ? 0.885 -1.654 -17.944 1.00 89.19 194 THR A O 1
ATOM 1477 N N . PRO A 1 195 ? 1.440 -2.049 -20.088 1.00 87.31 195 PRO A N 1
ATOM 1478 C CA . PRO A 1 195 ? 2.828 -1.655 -19.914 1.00 87.31 195 PRO A CA 1
ATOM 1479 C C . PRO A 1 195 ? 2.953 -0.223 -19.388 1.00 87.31 195 PRO A C 1
ATOM 1481 O O . PRO A 1 195 ? 2.498 0.711 -20.032 1.00 87.31 195 PRO A O 1
ATOM 1484 N N . GLY A 1 196 ? 3.630 -0.064 -18.254 1.00 89.06 196 GLY A N 1
ATOM 1485 C CA . GLY A 1 196 ? 3.746 1.233 -17.579 1.00 89.06 196 GLY A CA 1
ATOM 1486 C C . GLY A 1 196 ? 2.816 1.366 -16.374 1.00 89.06 196 GLY A C 1
ATOM 1487 O O . GLY A 1 196 ? 3.124 2.174 -15.516 1.00 89.06 196 GLY A O 1
ATOM 1488 N N . ASN A 1 197 ? 1.795 0.510 -16.255 1.00 91.94 197 ASN A N 1
ATOM 1489 C CA . ASN A 1 197 ? 0.842 0.429 -15.132 1.00 91.94 197 ASN A CA 1
ATOM 1490 C C . ASN A 1 197 ? 0.830 -0.978 -14.523 1.00 91.94 197 ASN A C 1
ATOM 1492 O O . ASN A 1 197 ? -0.175 -1.518 -14.089 1.00 91.94 197 ASN A O 1
ATOM 1496 N N . ASP A 1 198 ? 1.969 -1.643 -14.598 1.00 93.12 198 ASP A N 1
ATOM 1497 C CA . ASP A 1 198 ? 2.154 -3.036 -14.233 1.00 93.12 198 ASP A CA 1
ATOM 1498 C C . ASP A 1 198 ? 3.429 -3.186 -13.397 1.00 93.12 198 ASP A C 1
ATOM 1500 O O . ASP A 1 198 ? 4.255 -4.081 -13.625 1.00 93.12 198 ASP A O 1
ATOM 1504 N N . GLY A 1 199 ? 3.614 -2.248 -12.467 1.00 96.12 199 GLY A N 1
ATOM 1505 C CA . GLY A 1 199 ? 4.566 -2.315 -11.367 1.00 96.12 199 GLY A CA 1
ATOM 1506 C C . GLY A 1 199 ? 4.054 -3.198 -10.221 1.00 96.12 199 GLY A C 1
ATOM 1507 O O . GLY A 1 199 ? 2.850 -3.443 -10.116 1.00 96.12 199 GLY A O 1
ATOM 1508 N N . PRO A 1 200 ? 4.949 -3.740 -9.379 1.00 97.81 200 PRO A N 1
ATOM 1509 C CA . PRO A 1 200 ? 4.555 -4.349 -8.114 1.00 97.81 200 PRO A CA 1
ATOM 1510 C C . PRO A 1 200 ? 4.035 -3.284 -7.144 1.00 97.81 200 PRO A C 1
ATOM 1512 O O . PRO A 1 200 ? 4.575 -2.177 -7.074 1.00 97.81 200 PRO A O 1
ATOM 1515 N N . VAL A 1 201 ? 3.023 -3.657 -6.369 1.00 98.56 201 VAL A N 1
ATOM 1516 C CA . VAL A 1 201 ? 2.391 -2.806 -5.354 1.00 98.56 201 VAL A CA 1
ATOM 1517 C C . VAL A 1 201 ? 2.546 -3.488 -4.007 1.00 98.56 201 VAL A C 1
ATOM 1519 O O . VAL A 1 201 ? 2.304 -4.689 -3.904 1.00 98.56 201 VAL A O 1
ATOM 1522 N N . ASP A 1 202 ? 2.925 -2.737 -2.984 1.00 98.81 202 ASP A N 1
ATOM 1523 C CA . ASP A 1 202 ? 3.021 -3.238 -1.619 1.00 98.81 202 ASP A CA 1
ATOM 1524 C C . ASP A 1 202 ? 1.758 -2.838 -0.845 1.00 98.81 202 ASP A C 1
ATOM 1526 O O . ASP A 1 202 ? 1.389 -1.664 -0.825 1.00 98.81 202 ASP A O 1
ATOM 1530 N N . LEU A 1 203 ? 1.100 -3.810 -0.203 1.00 98.88 203 LEU A N 1
ATOM 1531 C CA . LEU A 1 203 ? 0.066 -3.582 0.809 1.00 98.88 203 LEU A CA 1
ATOM 1532 C C . LEU A 1 203 ? 0.716 -3.624 2.194 1.00 98.88 203 LEU A C 1
ATOM 1534 O O . LEU A 1 203 ? 1.076 -4.704 2.658 1.00 98.88 203 LEU A O 1
ATOM 1538 N N . LEU A 1 204 ? 0.856 -2.478 2.854 1.00 98.81 204 LEU A N 1
ATOM 1539 C CA . LEU A 1 204 ? 1.460 -2.353 4.181 1.00 98.81 204 LEU A CA 1
ATOM 1540 C C . LEU A 1 204 ? 0.374 -2.291 5.257 1.00 98.81 204 LEU A C 1
ATOM 1542 O O . LEU A 1 204 ? -0.603 -1.561 5.103 1.00 98.81 204 LEU A O 1
ATOM 1546 N N . LEU A 1 205 ? 0.578 -3.006 6.365 1.00 98.81 205 LEU A N 1
ATOM 1547 C CA . LEU A 1 205 ? -0.198 -2.883 7.598 1.00 98.81 205 LEU A CA 1
ATOM 1548 C C . LEU A 1 205 ? 0.709 -2.385 8.718 1.00 98.81 205 LEU A C 1
ATOM 1550 O O . LEU A 1 205 ? 1.728 -3.006 9.025 1.00 98.81 205 LEU A O 1
ATOM 1554 N N . MET A 1 206 ? 0.330 -1.281 9.349 1.00 98.38 206 MET A N 1
ATOM 1555 C CA . MET A 1 206 ? 1.125 -0.624 10.385 1.00 98.38 206 MET A CA 1
ATOM 1556 C C . MET A 1 206 ? 0.253 -0.278 11.590 1.00 98.38 206 MET A C 1
ATOM 1558 O O . MET A 1 206 ? -0.923 0.051 11.442 1.00 98.38 206 MET A O 1
ATOM 1562 N N . LEU A 1 207 ? 0.838 -0.328 12.782 1.00 97.38 207 LEU A N 1
ATOM 1563 C CA . LEU A 1 207 ? 0.225 0.136 14.022 1.00 97.38 207 LEU A CA 1
ATOM 1564 C C . LEU A 1 207 ? 0.869 1.460 14.418 1.00 97.38 207 LEU A C 1
ATOM 1566 O O . LEU A 1 207 ? 2.079 1.517 14.629 1.00 97.38 207 LEU A O 1
ATOM 1570 N N . ARG A 1 208 ? 0.073 2.520 14.567 1.00 93.31 208 ARG A N 1
ATOM 1571 C CA . ARG A 1 208 ? 0.560 3.786 15.120 1.00 93.31 208 ARG A CA 1
ATOM 1572 C C . ARG A 1 208 ? 0.875 3.591 16.595 1.00 93.31 208 ARG A C 1
ATOM 1574 O O . ARG A 1 208 ? -0.027 3.318 17.382 1.00 93.31 208 ARG A O 1
ATOM 1581 N N . THR A 1 209 ? 2.131 3.748 16.994 1.00 89.62 209 THR A N 1
ATOM 1582 C CA . THR A 1 209 ? 2.528 3.514 18.386 1.00 89.62 209 THR A CA 1
ATOM 1583 C C . THR A 1 209 ? 3.794 4.271 18.754 1.00 89.62 209 THR A C 1
ATOM 1585 O O . THR A 1 209 ? 4.613 4.609 17.904 1.00 89.62 209 THR A O 1
ATOM 1588 N N . TRP A 1 210 ? 3.942 4.530 20.049 1.00 80.25 210 TRP A N 1
ATOM 1589 C CA . TRP A 1 210 ? 5.186 4.976 20.651 1.00 80.25 210 TRP A CA 1
ATOM 1590 C C . TRP A 1 210 ? 5.297 4.378 22.065 1.00 80.25 210 TRP A C 1
ATOM 1592 O O . TRP A 1 210 ? 4.326 4.451 22.821 1.00 80.25 210 TRP A O 1
ATOM 1602 N N . PRO A 1 211 ? 6.445 3.805 22.466 1.00 86.00 211 PRO A N 1
ATOM 1603 C CA . PRO A 1 211 ? 7.631 3.561 21.647 1.00 86.00 211 PRO A CA 1
ATOM 1604 C C . PRO A 1 211 ? 7.375 2.513 20.553 1.00 86.00 211 PRO A C 1
ATOM 1606 O O . PRO A 1 211 ? 6.520 1.641 20.704 1.00 86.00 211 PRO A O 1
ATOM 1609 N N . VAL A 1 212 ? 8.133 2.613 19.462 1.00 89.00 212 VAL A N 1
ATOM 1610 C CA . VAL A 1 212 ? 8.173 1.601 18.397 1.00 89.00 212 VAL A CA 1
ATOM 1611 C C . VAL A 1 212 ? 9.060 0.423 18.798 1.00 89.00 212 VAL A C 1
ATOM 1613 O O . VAL A 1 212 ? 9.967 0.562 19.624 1.00 89.00 212 VAL A O 1
ATOM 1616 N N . THR A 1 213 ? 8.794 -0.747 18.228 1.00 91.06 213 THR A N 1
ATOM 1617 C CA . THR A 1 213 ? 9.463 -2.017 18.544 1.00 91.06 213 THR A CA 1
ATOM 1618 C C . THR A 1 213 ? 9.988 -2.769 17.320 1.00 91.06 213 THR A C 1
ATOM 1620 O O . THR A 1 213 ? 10.671 -3.781 17.475 1.00 91.06 213 THR A O 1
ATOM 1623 N N . THR A 1 214 ? 9.695 -2.287 16.114 1.00 91.44 214 THR A N 1
ATOM 1624 C CA . THR A 1 214 ? 10.088 -2.888 14.834 1.00 91.44 214 THR A CA 1
ATOM 1625 C C . THR A 1 214 ? 11.005 -1.965 14.037 1.00 91.44 214 THR A C 1
ATOM 1627 O O . THR A 1 214 ? 10.961 -0.745 14.185 1.00 91.44 214 THR A O 1
ATOM 1630 N N . THR A 1 215 ? 11.824 -2.568 13.177 1.00 93.69 215 THR A N 1
ATOM 1631 C CA . THR A 1 215 ? 12.677 -1.889 12.197 1.00 93.69 215 THR A CA 1
ATOM 1632 C 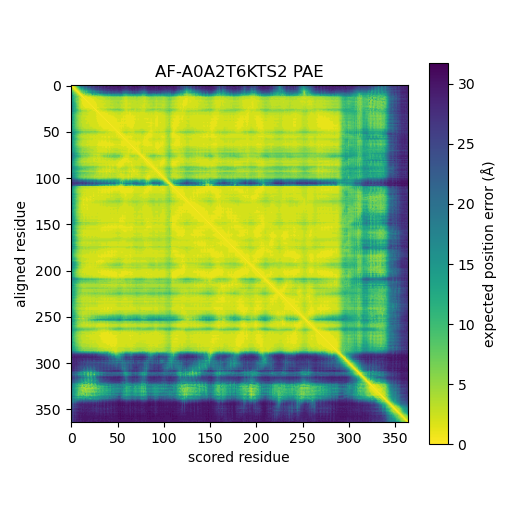C . THR A 1 215 ? 12.428 -2.500 10.817 1.00 93.69 215 THR A C 1
ATOM 1634 O O . THR A 1 215 ? 12.235 -3.708 10.697 1.00 93.69 215 THR A O 1
ATOM 1637 N N . PHE A 1 216 ? 12.365 -1.664 9.789 1.00 95.62 216 PHE A N 1
ATOM 1638 C CA . PHE A 1 216 ? 12.100 -1.995 8.392 1.00 95.62 216 PHE A CA 1
ATOM 1639 C C . PHE A 1 216 ? 12.647 -0.947 7.390 1.00 95.62 216 PHE A C 1
ATOM 1641 O O . PHE A 1 216 ? 12.321 -1.008 6.202 1.00 95.62 216 PHE A O 1
ATOM 1648 N N . ALA A 1 217 ? 13.429 0.047 7.829 1.00 96.56 217 ALA A N 1
ATOM 1649 C CA . ALA A 1 217 ? 13.908 1.141 6.984 1.00 96.56 217 ALA A CA 1
ATOM 1650 C C . ALA A 1 217 ? 15.030 0.737 6.024 1.00 96.56 217 ALA A C 1
ATOM 1652 O O . ALA A 1 217 ? 15.207 1.381 4.977 1.00 96.56 217 ALA A O 1
ATOM 1653 N N . ASP A 1 218 ? 15.750 -0.334 6.337 1.00 97.31 218 ASP A N 1
ATOM 1654 C CA . ASP A 1 218 ? 16.868 -0.786 5.530 1.00 97.31 218 ASP A CA 1
ATOM 1655 C C . ASP A 1 218 ? 16.419 -1.421 4.206 1.00 97.31 218 ASP A C 1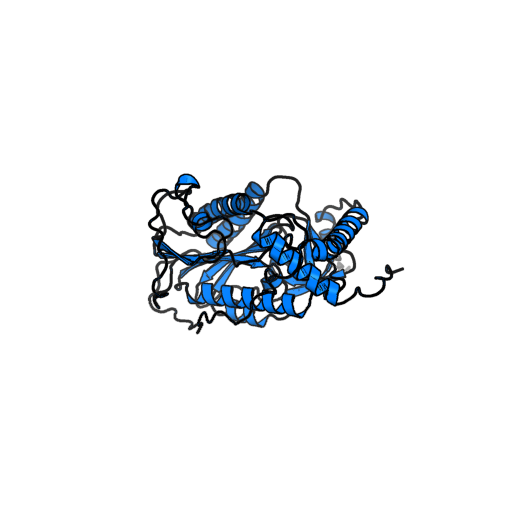
ATOM 1657 O O . ASP A 1 218 ? 15.423 -2.142 4.089 1.00 97.31 218 ASP A O 1
ATOM 1661 N N . SER A 1 219 ? 17.200 -1.134 3.166 1.00 96.50 219 SER A N 1
ATOM 1662 C CA . SER A 1 219 ? 17.082 -1.757 1.849 1.00 96.50 219 SER A CA 1
ATOM 1663 C C . SER A 1 219 ? 18.480 -2.047 1.318 1.00 96.50 219 SER A C 1
ATOM 1665 O O . SER A 1 219 ? 19.361 -1.182 1.345 1.00 96.50 219 SER A O 1
ATOM 1667 N N . TRP A 1 220 ? 18.692 -3.257 0.816 1.00 94.81 220 TRP A N 1
ATOM 1668 C CA . TRP A 1 220 ? 20.021 -3.771 0.504 1.00 94.81 220 TRP A CA 1
ATOM 1669 C C . TRP A 1 220 ? 20.154 -4.062 -0.991 1.00 94.81 220 TRP A C 1
ATOM 1671 O O . TRP A 1 220 ? 19.183 -4.487 -1.624 1.00 94.81 220 TRP A O 1
ATOM 1681 N N . PRO A 1 221 ? 21.344 -3.867 -1.585 1.00 95.81 221 PRO A N 1
ATOM 1682 C CA . PRO A 1 221 ? 21.589 -4.289 -2.954 1.00 95.81 221 PRO A CA 1
ATOM 1683 C C . PRO A 1 221 ? 21.574 -5.823 -3.046 1.00 95.81 221 PRO A C 1
ATOM 1685 O O . PRO A 1 221 ? 22.363 -6.508 -2.398 1.00 95.81 221 PRO A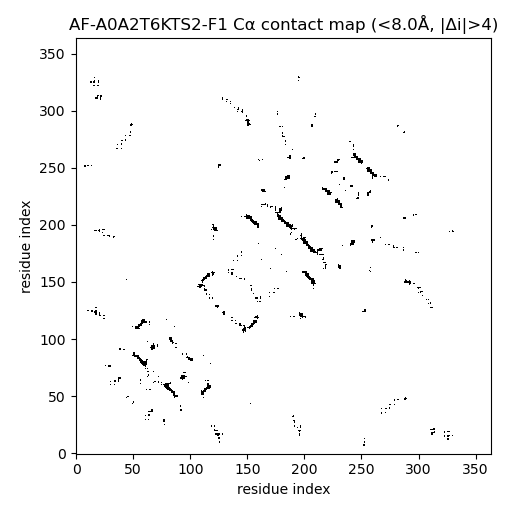 O 1
ATOM 1688 N N . VAL A 1 222 ? 20.717 -6.362 -3.908 1.00 95.06 222 VAL A N 1
ATOM 1689 C CA . VAL A 1 222 ? 20.599 -7.791 -4.220 1.00 95.06 222 VAL A CA 1
ATOM 1690 C C . VAL A 1 222 ? 20.767 -8.018 -5.720 1.00 95.06 222 VAL A C 1
ATOM 1692 O O . VAL A 1 222 ? 20.393 -7.181 -6.541 1.00 95.06 222 VAL A O 1
ATOM 1695 N N . THR A 1 223 ? 21.337 -9.159 -6.112 1.00 95.06 223 THR A N 1
ATOM 1696 C CA . THR A 1 223 ? 21.499 -9.512 -7.532 1.00 95.06 223 THR A CA 1
ATOM 1697 C C . THR A 1 223 ? 20.350 -10.407 -7.991 1.00 95.06 223 THR A C 1
ATOM 1699 O O . THR A 1 223 ? 20.287 -11.575 -7.611 1.00 95.06 223 THR A O 1
ATOM 1702 N N . LEU A 1 224 ? 19.474 -9.880 -8.851 1.00 92.62 224 LEU A N 1
ATOM 1703 C CA . LEU A 1 224 ? 18.355 -10.603 -9.462 1.00 92.62 224 LEU A CA 1
ATOM 1704 C C . LEU A 1 224 ? 18.542 -10.674 -10.982 1.00 92.62 224 LEU A C 1
ATOM 1706 O O . LEU A 1 224 ? 18.660 -9.653 -11.661 1.00 92.62 224 LEU A O 1
ATOM 1710 N N . ASP A 1 225 ? 18.584 -11.891 -11.528 1.00 90.94 225 ASP A N 1
ATOM 1711 C CA . ASP A 1 225 ? 18.800 -12.152 -12.963 1.00 90.94 225 ASP A CA 1
ATOM 1712 C C . ASP A 1 225 ? 20.045 -11.438 -13.532 1.00 90.94 225 ASP A C 1
ATOM 1714 O O . ASP A 1 225 ? 20.017 -10.847 -14.612 1.00 90.94 225 ASP A O 1
ATOM 1718 N N . GLY A 1 226 ? 21.142 -11.442 -12.764 1.00 89.75 226 GLY A N 1
ATOM 1719 C CA . GLY A 1 226 ? 22.401 -10.784 -13.134 1.00 89.75 226 GLY A CA 1
ATOM 1720 C C . GLY A 1 226 ? 22.362 -9.253 -13.081 1.00 89.75 226 GLY A C 1
ATOM 1721 O O . GLY A 1 226 ? 23.277 -8.611 -13.579 1.00 89.75 226 GLY A O 1
ATOM 1722 N N . THR A 1 227 ? 21.314 -8.664 -12.501 1.00 91.19 227 THR A N 1
ATOM 1723 C CA . THR A 1 227 ? 21.160 -7.215 -12.330 1.00 91.19 227 THR A CA 1
ATOM 1724 C C . THR A 1 227 ? 21.072 -6.874 -10.846 1.00 91.19 227 THR A C 1
ATOM 1726 O O . THR A 1 227 ? 20.261 -7.458 -10.128 1.00 91.19 227 THR A O 1
ATOM 1729 N N . THR A 1 228 ? 21.877 -5.919 -10.383 1.00 94.12 228 THR A N 1
ATOM 1730 C CA . THR A 1 228 ? 21.791 -5.414 -9.007 1.00 94.12 228 THR A CA 1
ATOM 1731 C C . THR A 1 228 ? 20.621 -4.445 -8.871 1.00 94.12 228 THR A C 1
ATOM 1733 O O . THR A 1 228 ? 20.534 -3.474 -9.620 1.00 94.12 228 THR A O 1
ATOM 1736 N N . VAL A 1 229 ? 19.737 -4.703 -7.912 1.00 95.12 229 VAL A N 1
ATOM 1737 C CA . VAL A 1 229 ? 18.599 -3.852 -7.530 1.00 95.12 229 VAL A CA 1
ATOM 1738 C C . VAL A 1 229 ? 18.569 -3.720 -6.009 1.00 95.12 229 VAL A C 1
ATOM 1740 O O . VAL A 1 229 ? 19.141 -4.561 -5.324 1.00 95.12 229 VAL A O 1
ATOM 1743 N N . HIS A 1 230 ? 17.923 -2.691 -5.465 1.00 96.12 230 HIS A N 1
ATOM 1744 C CA . HIS A 1 230 ? 17.677 -2.632 -4.022 1.00 96.12 230 HIS A CA 1
ATOM 1745 C C . HIS A 1 230 ? 16.398 -3.392 -3.663 1.00 96.12 230 HIS A C 1
ATOM 1747 O O . HIS A 1 230 ? 15.424 -3.348 -4.412 1.00 96.12 230 HIS A O 1
ATOM 1753 N N . LEU A 1 231 ? 16.421 -4.092 -2.531 1.00 97.50 231 LEU A N 1
ATOM 1754 C CA . LEU A 1 231 ? 15.284 -4.806 -1.961 1.00 97.50 231 LEU A CA 1
ATOM 1755 C C . LEU A 1 231 ? 15.175 -4.451 -0.479 1.00 97.50 231 LEU A C 1
ATOM 1757 O O . LEU A 1 231 ? 16.179 -4.502 0.235 1.00 97.50 231 LEU A O 1
ATOM 1761 N N . ALA A 1 232 ? 13.975 -4.098 -0.024 1.00 98.06 232 ALA A N 1
ATOM 1762 C CA . ALA A 1 232 ? 13.713 -3.874 1.394 1.00 98.06 232 ALA A CA 1
ATOM 1763 C C . ALA A 1 232 ? 14.069 -5.115 2.228 1.00 98.06 232 ALA A C 1
ATOM 1765 O O . ALA A 1 232 ? 13.704 -6.233 1.851 1.00 98.06 232 ALA A O 1
ATOM 1766 N N . GLU A 1 233 ? 14.731 -4.916 3.372 1.00 96.75 233 GLU A N 1
ATOM 1767 C CA . GLU A 1 233 ? 15.103 -5.999 4.297 1.00 96.75 233 GLU A CA 1
ATOM 1768 C C . GLU A 1 233 ? 13.895 -6.862 4.673 1.00 96.75 233 GLU A C 1
ATOM 1770 O O . GLU A 1 233 ? 13.962 -8.087 4.652 1.00 96.75 233 GLU A O 1
ATOM 1775 N N . TYR A 1 234 ? 12.744 -6.217 4.862 1.00 98.00 234 TYR A N 1
ATOM 1776 C CA . TYR A 1 234 ? 11.485 -6.887 5.148 1.00 98.00 234 TYR A CA 1
ATOM 1777 C C . TYR A 1 234 ? 11.171 -8.051 4.189 1.00 98.00 234 TYR A C 1
ATOM 1779 O O . TYR A 1 234 ? 10.786 -9.124 4.636 1.00 98.00 234 TYR A O 1
ATOM 1787 N N . PHE A 1 235 ? 11.347 -7.880 2.873 1.00 98.00 235 PHE A N 1
ATOM 1788 C CA . PHE A 1 235 ? 11.042 -8.937 1.895 1.00 98.00 235 PHE A CA 1
ATOM 1789 C C . PHE A 1 235 ? 12.163 -9.966 1.739 1.00 98.00 235 PHE A C 1
ATOM 1791 O O . PHE A 1 235 ? 11.932 -11.034 1.171 1.00 98.00 235 PHE A O 1
ATOM 1798 N N . ASN A 1 236 ? 13.368 -9.656 2.221 1.00 94.06 236 ASN A N 1
ATOM 1799 C CA . ASN A 1 236 ? 14.414 -10.657 2.393 1.00 94.06 236 ASN A CA 1
ATOM 1800 C C . ASN A 1 236 ? 14.066 -11.605 3.550 1.00 94.06 236 ASN A C 1
ATOM 1802 O O . ASN A 1 236 ? 14.243 -12.815 3.419 1.00 94.06 236 ASN A O 1
ATOM 1806 N N . ASP A 1 237 ? 13.530 -11.054 4.637 1.00 96.12 237 ASP A N 1
ATOM 1807 C CA . ASP A 1 237 ? 13.193 -11.804 5.848 1.00 96.12 237 ASP A CA 1
ATOM 1808 C C . ASP A 1 237 ? 11.826 -12.495 5.757 1.00 96.12 237 ASP A C 1
ATOM 1810 O O . ASP A 1 237 ? 11.621 -13.538 6.378 1.00 96.12 237 ASP A O 1
ATOM 1814 N N . HIS A 1 238 ? 10.926 -11.952 4.931 1.00 97.50 238 HIS A N 1
ATOM 1815 C CA . HIS A 1 238 ? 9.580 -12.466 4.676 1.00 97.50 238 HIS A CA 1
ATOM 1816 C C . HIS A 1 238 ? 9.325 -12.761 3.186 1.00 97.50 238 HIS A C 1
ATOM 1818 O O . HIS A 1 238 ? 8.452 -12.141 2.559 1.00 97.50 238 HIS A O 1
ATOM 1824 N N . PRO A 1 239 ? 10.063 -13.701 2.565 1.00 96.75 239 PRO A N 1
ATOM 1825 C CA . PRO A 1 239 ? 9.862 -14.051 1.160 1.00 96.75 239 PRO A CA 1
ATOM 1826 C C . PRO A 1 239 ? 8.457 -14.613 0.877 1.00 96.75 239 PRO A C 1
ATOM 1828 O O . PRO A 1 239 ? 7.949 -14.465 -0.234 1.00 96.75 239 PRO A O 1
ATOM 1831 N N . GLU A 1 240 ? 7.800 -15.220 1.869 1.00 97.12 240 GLU A N 1
ATOM 1832 C CA . GLU A 1 240 ? 6.415 -15.702 1.808 1.00 97.12 240 GLU A CA 1
ATOM 1833 C C . GLU A 1 240 ? 5.380 -14.587 1.599 1.00 97.12 240 GLU A C 1
ATOM 1835 O O . GLU A 1 240 ? 4.278 -14.853 1.116 1.00 97.12 240 GLU A O 1
ATOM 1840 N N . HIS A 1 241 ? 5.735 -13.335 1.901 1.00 98.50 241 HIS A N 1
ATOM 1841 C CA . HIS A 1 241 ? 4.878 -12.176 1.669 1.00 98.50 241 HIS A CA 1
ATOM 1842 C C . HIS A 1 241 ? 5.039 -11.557 0.278 1.00 98.50 241 HIS A C 1
ATOM 1844 O O . HIS A 1 241 ? 4.353 -10.588 -0.056 1.00 98.50 241 HIS A O 1
ATOM 1850 N N . VAL A 1 242 ? 5.894 -12.126 -0.574 1.00 98.56 242 VAL A N 1
ATOM 1851 C CA . VAL A 1 242 ? 5.928 -11.793 -1.996 1.00 98.56 242 VAL A CA 1
ATOM 1852 C C . VAL A 1 242 ? 5.033 -12.763 -2.762 1.00 98.56 242 VAL A C 1
ATOM 1854 O O . VAL A 1 242 ? 5.325 -13.952 -2.877 1.00 98.56 242 VAL A O 1
ATOM 1857 N N . LEU A 1 243 ? 3.946 -12.256 -3.352 1.00 98.19 243 LEU A N 1
ATOM 1858 C CA . LEU A 1 243 ? 2.958 -13.069 -4.074 1.00 98.19 243 LEU A CA 1
ATOM 1859 C C . LEU A 1 243 ? 3.413 -13.397 -5.506 1.00 98.19 243 LEU A C 1
ATOM 1861 O O . LEU A 1 243 ? 2.747 -13.101 -6.504 1.00 98.19 243 LEU A O 1
ATOM 1865 N N . GLY A 1 244 ? 4.596 -13.991 -5.612 1.00 97.12 244 GLY A N 1
ATOM 1866 C CA . GLY A 1 244 ? 5.236 -14.323 -6.870 1.00 97.12 244 GLY A CA 1
ATOM 1867 C C . GLY A 1 244 ? 6.737 -14.530 -6.723 1.00 97.12 244 GLY A C 1
ATOM 1868 O O . GLY A 1 244 ? 7.285 -14.626 -5.631 1.00 97.12 244 GLY A O 1
ATOM 1869 N N . THR A 1 245 ? 7.425 -14.576 -7.857 1.00 96.75 245 THR A N 1
ATOM 1870 C CA . THR A 1 245 ? 8.879 -14.717 -7.908 1.00 96.75 245 THR A CA 1
ATOM 1871 C C . THR A 1 245 ? 9.533 -13.356 -8.132 1.00 96.75 245 THR A C 1
ATOM 1873 O O . THR A 1 245 ? 9.331 -12.754 -9.193 1.00 96.75 245 THR A O 1
ATOM 1876 N N . LEU A 1 246 ? 10.350 -12.905 -7.172 1.00 96.19 246 LEU A N 1
ATOM 1877 C CA . LEU A 1 246 ? 11.210 -11.725 -7.318 1.00 96.19 246 LEU A CA 1
ATOM 1878 C C . LEU A 1 246 ? 12.166 -11.882 -8.511 1.00 96.19 246 LEU A C 1
ATOM 1880 O O . LEU A 1 246 ? 12.757 -12.938 -8.738 1.00 96.19 246 LEU A O 1
ATOM 1884 N N . THR A 1 247 ? 12.302 -10.815 -9.287 1.00 95.25 247 THR A N 1
ATOM 1885 C CA . THR A 1 247 ? 13.149 -10.713 -10.484 1.00 95.25 247 THR A CA 1
ATOM 1886 C C . THR A 1 247 ? 13.533 -9.240 -10.684 1.00 95.25 247 THR A C 1
ATOM 1888 O O . THR A 1 247 ? 13.036 -8.360 -9.976 1.00 95.25 247 THR A O 1
ATOM 1891 N N . SER A 1 248 ? 14.414 -8.939 -11.636 1.00 93.12 248 SER A N 1
ATOM 1892 C CA . SER A 1 248 ? 14.739 -7.557 -12.003 1.00 93.12 248 SER A CA 1
ATOM 1893 C C . SER A 1 248 ? 13.964 -7.065 -13.229 1.00 93.12 248 SER A C 1
ATOM 1895 O O . SER A 1 248 ? 13.796 -7.757 -14.242 1.00 93.12 248 SER A O 1
ATOM 1897 N N . GLN A 1 249 ? 13.550 -5.802 -13.180 1.00 88.38 249 GLN A N 1
ATOM 1898 C CA . GLN A 1 249 ? 13.080 -5.038 -14.323 1.00 88.38 249 GLN A CA 1
ATOM 1899 C C . GLN A 1 249 ? 14.126 -3.989 -14.699 1.00 88.38 249 GLN A C 1
ATOM 1901 O O . GLN A 1 249 ? 14.401 -3.061 -13.949 1.00 88.38 249 GLN A O 1
ATOM 1906 N N . THR A 1 250 ? 14.692 -4.090 -15.901 1.00 84.69 250 THR A N 1
ATOM 1907 C CA . THR A 1 250 ? 15.576 -3.033 -16.407 1.00 84.69 250 THR A CA 1
ATOM 1908 C C . THR A 1 250 ? 14.793 -1.825 -16.885 1.00 84.69 250 THR A C 1
ATOM 1910 O O . THR A 1 250 ? 13.835 -1.962 -17.658 1.00 84.69 250 THR A O 1
ATOM 1913 N N . ASN A 1 251 ? 15.289 -0.646 -16.528 1.00 82.69 251 ASN A N 1
ATOM 1914 C CA . ASN A 1 251 ? 14.921 0.608 -17.152 1.00 82.69 251 ASN A CA 1
ATOM 1915 C C . ASN A 1 251 ? 16.044 1.035 -18.121 1.00 82.69 251 ASN A C 1
ATOM 1917 O O . ASN A 1 251 ? 17.170 1.227 -17.686 1.00 82.69 251 ASN A O 1
ATOM 1921 N N . PRO A 1 252 ? 15.791 1.164 -19.434 1.00 76.31 252 PRO A N 1
ATOM 1922 C CA . PRO A 1 252 ? 16.813 1.622 -20.382 1.00 76.31 252 PRO A CA 1
ATOM 1923 C C . PRO A 1 252 ? 17.305 3.052 -20.130 1.0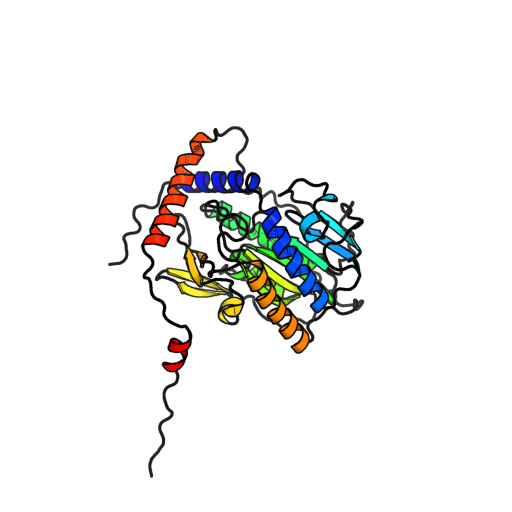0 76.31 252 PRO A C 1
ATOM 1925 O O . PRO A 1 252 ? 18.383 3.404 -20.597 1.00 76.31 252 PRO A O 1
ATOM 1928 N N . TRP A 1 253 ? 16.505 3.859 -19.430 1.00 79.62 253 TRP A N 1
ATOM 1929 C CA . TRP A 1 253 ? 16.758 5.278 -19.176 1.00 79.62 253 TRP A CA 1
ATOM 1930 C C . TRP A 1 253 ? 17.137 5.578 -17.720 1.00 79.62 253 TRP A C 1
ATOM 1932 O O . TRP A 1 253 ? 17.325 6.736 -17.367 1.00 79.62 253 TRP A O 1
ATOM 1942 N N . GLY A 1 254 ? 17.252 4.559 -16.864 1.00 78.38 254 GLY A N 1
ATOM 1943 C CA . GLY A 1 254 ? 17.490 4.756 -15.438 1.00 78.38 254 GLY A CA 1
ATOM 1944 C C . GLY A 1 254 ? 17.868 3.471 -14.715 1.00 78.38 254 GLY A C 1
ATOM 1945 O O . GLY A 1 254 ? 18.192 2.458 -15.335 1.00 78.38 254 GLY A O 1
ATOM 1946 N N . SER A 1 255 ? 17.823 3.505 -13.388 1.00 83.94 255 SER A N 1
ATOM 1947 C CA . SER A 1 255 ? 18.183 2.347 -12.572 1.00 83.94 255 SER A CA 1
ATOM 1948 C C . SER A 1 255 ? 17.197 1.189 -12.768 1.00 83.94 255 SER A C 1
ATOM 1950 O O . SER A 1 255 ? 15.990 1.418 -12.905 1.00 83.94 255 SER A O 1
ATOM 1952 N N . PRO A 1 256 ? 17.679 -0.066 -12.785 1.00 89.31 256 PRO A N 1
ATOM 1953 C CA . PRO A 1 256 ? 16.800 -1.222 -12.717 1.00 89.31 256 PRO A CA 1
ATOM 1954 C C . PRO A 1 256 ? 16.067 -1.250 -11.370 1.00 89.31 256 PRO A C 1
ATOM 1956 O O . PRO A 1 256 ? 16.586 -0.794 -10.352 1.00 89.31 256 PRO A O 1
ATOM 1959 N N . THR A 1 257 ? 14.871 -1.823 -11.367 1.00 91.38 257 THR A N 1
ATOM 1960 C CA . THR A 1 257 ? 14.032 -1.979 -10.177 1.00 91.38 257 THR A CA 1
ATOM 1961 C C . THR A 1 257 ? 13.686 -3.446 -9.961 1.00 91.38 257 THR A C 1
ATOM 1963 O O . THR A 1 257 ? 13.841 -4.286 -10.854 1.00 91.38 257 THR A O 1
ATOM 1966 N N . THR A 1 258 ? 13.216 -3.778 -8.766 1.00 94.50 258 THR A N 1
ATOM 1967 C CA . THR A 1 258 ? 12.588 -5.072 -8.503 1.00 94.50 258 THR A CA 1
ATOM 1968 C C . THR A 1 258 ? 11.285 -5.189 -9.297 1.00 94.50 258 THR A C 1
ATOM 1970 O O . THR A 1 258 ? 10.588 -4.212 -9.576 1.00 94.50 258 THR A O 1
ATOM 1973 N N . THR A 1 259 ? 10.945 -6.409 -9.699 1.00 96.06 259 THR A N 1
ATOM 1974 C CA . THR A 1 259 ? 9.595 -6.746 -10.142 1.00 96.06 259 THR A CA 1
ATOM 1975 C C . THR A 1 259 ? 9.240 -8.160 -9.700 1.00 96.06 259 THR A C 1
ATOM 1977 O O . THR A 1 259 ? 10.101 -8.914 -9.244 1.00 96.06 259 THR A O 1
ATOM 1980 N N . VAL A 1 260 ? 7.964 -8.521 -9.782 1.00 97.25 260 VAL A N 1
ATOM 1981 C CA . VAL A 1 260 ? 7.462 -9.801 -9.276 1.00 97.25 260 VAL A CA 1
ATOM 1982 C C . VAL A 1 260 ? 6.647 -10.478 -10.361 1.00 97.25 260 VAL A C 1
ATOM 1984 O O . VAL A 1 260 ? 5.642 -9.943 -10.829 1.00 97.25 260 VAL A O 1
ATOM 1987 N N . VAL A 1 261 ? 7.082 -11.668 -10.768 1.00 96.12 261 VAL A N 1
ATOM 1988 C CA . VAL A 1 261 ? 6.317 -12.508 -11.694 1.00 96.12 261 VAL A CA 1
ATOM 1989 C C . VAL A 1 261 ? 5.265 -13.271 -10.892 1.00 96.12 261 VAL A C 1
ATOM 1991 O O . VAL A 1 261 ? 5.651 -13.972 -9.958 1.00 96.12 261 VAL A O 1
ATOM 1994 N N . PRO A 1 262 ? 3.969 -13.187 -11.237 1.00 94.44 262 PRO A N 1
ATOM 1995 C CA . PRO A 1 262 ? 2.920 -13.860 -10.476 1.00 94.44 262 PRO A CA 1
ATOM 1996 C C . PRO A 1 262 ? 3.112 -15.379 -10.470 1.00 94.44 262 PRO A C 1
ATOM 1998 O O . PRO A 1 262 ? 3.428 -15.978 -11.503 1.00 94.44 262 PRO A O 1
ATOM 2001 N N . HIS A 1 263 ? 2.869 -16.004 -9.317 1.00 88.81 263 HIS A N 1
ATOM 2002 C CA . HIS A 1 263 ? 2.679 -17.451 -9.250 1.00 88.81 263 HIS A CA 1
ATOM 2003 C C . HIS A 1 263 ? 1.362 -17.858 -9.934 1.00 88.81 263 HIS A C 1
ATOM 2005 O O . HIS A 1 263 ? 0.438 -17.044 -10.032 1.00 88.81 263 HIS A O 1
ATOM 2011 N N . PRO A 1 264 ? 1.242 -19.109 -10.417 1.00 88.12 264 PRO A N 1
ATOM 2012 C CA . PRO A 1 264 ? -0.034 -19.631 -10.892 1.00 88.12 264 PRO A CA 1
ATOM 2013 C C . PRO A 1 264 ? -1.113 -19.563 -9.803 1.00 88.12 264 PRO A C 1
ATOM 2015 O O . PRO A 1 264 ? -0.836 -19.832 -8.637 1.00 88.12 264 PRO A O 1
ATOM 2018 N N . GLY A 1 265 ? -2.351 -19.276 -10.204 1.00 90.44 265 GLY A N 1
ATOM 2019 C CA . GLY A 1 265 ? -3.509 -19.224 -9.310 1.00 90.44 265 GLY A CA 1
ATOM 2020 C C . GLY A 1 265 ? -4.075 -17.818 -9.125 1.00 90.44 265 GLY A C 1
ATOM 2021 O O . GLY A 1 265 ? -3.627 -16.853 -9.745 1.00 90.44 265 GLY A O 1
ATOM 2022 N N . ASP A 1 266 ? -5.097 -17.724 -8.278 1.00 94.19 266 ASP A N 1
ATOM 2023 C CA . ASP A 1 266 ? -5.815 -16.477 -8.031 1.00 94.19 266 ASP A CA 1
ATOM 2024 C C . ASP A 1 266 ? -5.113 -15.617 -6.975 1.00 94.19 266 ASP A C 1
ATOM 2026 O O . ASP A 1 266 ? -4.540 -16.127 -6.011 1.00 94.19 266 ASP A O 1
ATOM 2030 N N . LEU A 1 267 ? -5.188 -14.294 -7.151 1.00 95.06 267 LEU A N 1
ATOM 2031 C CA . LEU A 1 267 ? -4.595 -13.307 -6.245 1.00 95.06 267 LEU A CA 1
ATOM 2032 C C . LEU A 1 267 ? -5.226 -13.357 -4.848 1.00 95.06 267 LEU A C 1
ATOM 2034 O O . LEU A 1 267 ? -4.515 -13.326 -3.849 1.00 95.06 267 LEU A O 1
ATOM 2038 N N . LEU A 1 268 ? -6.559 -13.435 -4.778 1.00 97.50 268 LEU A N 1
ATOM 2039 C CA . LEU A 1 268 ? -7.296 -13.280 -3.524 1.00 97.50 268 LEU A CA 1
ATOM 2040 C C . LEU A 1 268 ? -6.925 -14.340 -2.465 1.00 97.50 268 LEU A C 1
ATOM 2042 O O . LEU A 1 268 ? -6.595 -13.935 -1.353 1.00 97.50 268 LEU A O 1
ATOM 2046 N N . PRO A 1 269 ? -6.897 -15.657 -2.760 1.00 98.06 269 PRO A N 1
ATOM 2047 C CA . PRO A 1 269 ? -6.489 -16.654 -1.766 1.00 98.06 269 PRO A CA 1
ATOM 2048 C C . PRO A 1 269 ? -5.039 -16.488 -1.293 1.00 98.06 269 PRO A C 1
ATOM 2050 O O . PRO A 1 269 ? -4.752 -16.688 -0.116 1.00 98.06 269 PRO A O 1
ATOM 2053 N N . GLN A 1 270 ? -4.130 -16.099 -2.194 1.00 97.81 270 GLN A N 1
ATOM 2054 C CA . GLN A 1 270 ? -2.723 -15.853 -1.862 1.00 97.81 270 GLN A CA 1
ATOM 2055 C C . GLN A 1 270 ? -2.578 -14.641 -0.933 1.00 97.81 270 GLN A C 1
ATOM 2057 O O . GLN A 1 270 ? -1.905 -14.719 0.092 1.00 97.81 270 GLN A O 1
ATOM 2062 N N . LEU A 1 271 ? -3.281 -13.551 -1.246 1.00 98.62 271 LEU A N 1
ATOM 2063 C CA . LEU A 1 271 ? -3.327 -12.355 -0.412 1.00 98.62 271 LEU A CA 1
ATOM 2064 C C . LEU A 1 271 ? -3.933 -12.643 0.966 1.00 98.62 271 LEU A C 1
ATOM 2066 O O . LEU A 1 271 ? -3.389 -12.217 1.979 1.00 98.62 271 LEU A O 1
ATOM 2070 N N . GLN A 1 272 ? -5.032 -13.398 1.020 1.00 98.62 272 GLN A N 1
ATOM 2071 C CA . GLN A 1 272 ? -5.648 -13.810 2.282 1.00 98.62 272 GLN A CA 1
ATOM 2072 C C . GLN A 1 272 ? -4.691 -14.642 3.139 1.00 98.62 272 GLN A C 1
ATOM 2074 O O . GLN A 1 272 ? -4.646 -14.444 4.349 1.00 98.62 272 GLN A O 1
ATOM 2079 N N . ALA A 1 273 ? -3.919 -15.551 2.538 1.00 98.44 273 ALA A N 1
ATOM 2080 C CA . ALA A 1 273 ? -2.929 -16.341 3.263 1.00 98.44 273 ALA A CA 1
ATOM 2081 C C . ALA A 1 273 ? -1.828 -15.458 3.876 1.00 98.44 273 ALA A C 1
ATOM 2083 O O . ALA A 1 273 ? -1.576 -15.571 5.072 1.00 98.44 273 ALA A O 1
ATOM 2084 N N . ALA A 1 274 ? -1.249 -14.539 3.097 1.00 98.69 274 ALA A N 1
ATOM 2085 C CA . ALA A 1 274 ? -0.218 -13.622 3.587 1.00 98.69 274 ALA A CA 1
ATOM 2086 C C . ALA A 1 274 ? -0.747 -12.683 4.688 1.00 98.69 274 ALA A C 1
ATOM 2088 O O . ALA A 1 274 ? -0.122 -12.516 5.729 1.00 98.69 274 ALA A O 1
ATOM 2089 N N . LEU A 1 275 ? -1.951 -12.123 4.520 1.00 98.81 275 LEU A N 1
ATOM 2090 C CA . LEU A 1 275 ? -2.569 -11.279 5.549 1.00 98.81 275 LEU A CA 1
ATOM 2091 C C . LEU A 1 275 ? -2.912 -12.059 6.828 1.00 98.81 275 LEU A C 1
ATOM 2093 O O . LEU A 1 275 ? -2.781 -11.525 7.930 1.00 98.81 275 LEU A O 1
ATOM 2097 N N . ASN A 1 276 ? -3.326 -13.322 6.715 1.00 98.75 276 ASN A N 1
ATOM 2098 C CA . ASN A 1 276 ? -3.540 -14.176 7.884 1.00 98.75 276 ASN A CA 1
ATOM 2099 C C . ASN A 1 276 ? -2.231 -14.439 8.643 1.00 98.75 276 ASN A C 1
ATOM 2101 O O . ASN A 1 276 ? -2.250 -14.479 9.874 1.00 98.75 276 ASN A O 1
ATOM 2105 N N . ASP A 1 277 ? -1.110 -14.602 7.937 1.00 98.62 277 ASP A N 1
ATOM 2106 C CA . ASP A 1 277 ? 0.200 -14.759 8.572 1.00 98.62 277 ASP A CA 1
ATOM 2107 C C . ASP A 1 277 ? 0.615 -13.483 9.322 1.00 98.62 277 ASP A C 1
ATOM 2109 O O . ASP A 1 277 ? 0.864 -13.519 10.531 1.00 98.62 277 ASP A O 1
ATOM 2113 N N . ILE A 1 278 ? 0.522 -12.325 8.654 1.00 98.75 278 ILE A N 1
ATOM 2114 C CA . ILE A 1 278 ? 0.805 -11.007 9.244 1.00 98.75 278 ILE A CA 1
ATOM 2115 C C . ILE A 1 278 ? -0.020 -10.770 10.512 1.00 98.75 278 ILE A C 1
ATOM 2117 O O . ILE A 1 278 ? 0.522 -10.392 11.554 1.00 98.75 278 ILE A O 1
ATOM 2121 N N . THR A 1 279 ? -1.333 -11.005 10.460 1.00 98.56 279 THR A N 1
ATOM 2122 C CA . THR A 1 279 ? -2.206 -10.781 11.621 1.00 98.56 279 THR A CA 1
ATOM 2123 C C . THR A 1 279 ? -1.940 -11.780 12.748 1.00 98.56 279 THR A C 1
ATOM 2125 O O . THR A 1 279 ? -1.960 -11.393 13.917 1.00 98.56 279 THR A O 1
ATOM 2128 N N . SER A 1 280 ? -1.609 -13.036 12.437 1.00 98.31 280 SER A N 1
ATOM 2129 C CA . SER A 1 280 ? -1.217 -14.043 13.437 1.00 98.31 280 SER A CA 1
ATOM 2130 C C . SER A 1 280 ? 0.098 -13.675 14.139 1.00 98.31 280 SER A C 1
ATOM 2132 O O . SER A 1 280 ? 0.207 -13.771 15.369 1.00 98.31 280 SER A O 1
ATOM 2134 N N . SER A 1 281 ? 1.081 -13.182 13.380 1.00 97.75 281 SER A N 1
ATOM 2135 C CA . SER A 1 281 ? 2.333 -12.631 13.910 1.00 97.75 281 SER A CA 1
ATOM 2136 C C . SER A 1 281 ? 2.080 -11.404 14.791 1.00 97.75 281 SER A C 1
ATOM 2138 O O . SER A 1 281 ? 2.617 -11.312 15.899 1.00 97.75 281 SER A O 1
ATOM 2140 N N . ALA A 1 282 ? 1.214 -10.487 14.353 1.00 97.19 282 ALA A N 1
ATOM 2141 C CA . ALA A 1 282 ? 0.835 -9.301 15.119 1.00 97.19 282 ALA A CA 1
ATOM 2142 C C . ALA A 1 282 ? 0.195 -9.665 16.472 1.00 97.19 282 ALA A C 1
ATOM 2144 O O . ALA A 1 282 ? 0.581 -9.107 17.500 1.00 97.19 282 ALA A O 1
ATOM 2145 N N . HIS A 1 283 ? -0.698 -10.663 16.513 1.00 96.94 283 HIS A N 1
ATOM 2146 C CA . HIS A 1 283 ? -1.250 -11.201 17.768 1.00 96.94 283 HIS A CA 1
ATOM 2147 C C . HIS A 1 283 ? -0.170 -11.749 18.698 1.00 96.94 283 HIS A C 1
ATOM 2149 O O . HIS A 1 283 ? -0.155 -11.429 19.887 1.00 96.94 283 HIS A O 1
ATOM 2155 N N . THR A 1 284 ? 0.762 -12.536 18.157 1.00 96.69 284 THR A N 1
ATOM 2156 C CA . THR A 1 284 ? 1.874 -13.118 18.926 1.00 96.69 284 THR A CA 1
ATOM 2157 C C . THR A 1 284 ? 2.753 -12.032 19.547 1.00 96.69 284 THR A C 1
ATOM 2159 O O . THR A 1 284 ? 3.135 -12.128 20.715 1.00 96.69 284 THR A O 1
ATOM 2162 N N . ARG A 1 285 ? 3.015 -10.959 18.792 1.00 94.69 285 ARG A N 1
ATOM 2163 C CA . ARG A 1 285 ? 3.786 -9.790 19.237 1.00 94.69 285 ARG A CA 1
ATOM 2164 C C . ARG A 1 285 ? 2.976 -8.793 20.075 1.00 94.69 285 ARG A C 1
ATOM 2166 O O . ARG A 1 285 ? 3.561 -7.864 20.618 1.00 94.69 285 ARG A O 1
ATOM 2173 N N . LYS A 1 286 ? 1.659 -8.993 20.223 1.00 93.31 286 LYS A N 1
ATOM 2174 C CA . LYS A 1 286 ? 0.712 -8.060 20.871 1.00 93.31 286 LYS A CA 1
ATOM 2175 C C . LYS A 1 286 ? 0.653 -6.677 20.205 1.00 93.31 286 LYS A C 1
ATOM 2177 O O . LYS A 1 286 ? 0.347 -5.684 20.863 1.00 93.31 286 LYS A O 1
ATOM 2182 N N . LEU A 1 287 ? 0.900 -6.624 18.900 1.00 92.00 287 LEU A N 1
ATOM 2183 C CA . LEU A 1 287 ? 0.811 -5.422 18.071 1.00 92.00 287 LEU A CA 1
ATOM 2184 C C . LEU A 1 287 ? -0.559 -5.363 17.387 1.00 92.00 287 LEU A C 1
ATOM 2186 O O . LEU A 1 287 ? -0.689 -5.496 16.175 1.00 92.00 287 LEU A O 1
ATOM 2190 N N . ILE A 1 288 ? -1.599 -5.227 18.200 1.00 90.75 288 ILE A N 1
ATOM 2191 C CA . ILE A 1 288 ? -2.998 -5.140 17.765 1.00 90.75 288 ILE A CA 1
ATOM 2192 C C . ILE A 1 288 ? -3.577 -3.784 18.155 1.00 90.75 288 ILE A C 1
ATOM 2194 O O . ILE A 1 288 ? -2.975 -3.072 18.961 1.00 90.75 288 ILE A O 1
ATOM 2198 N N . THR A 1 289 ? -4.749 -3.435 17.616 1.00 85.25 289 THR A N 1
ATOM 2199 C CA . THR A 1 289 ? -5.420 -2.178 17.972 1.00 85.25 289 THR A CA 1
ATOM 2200 C C . THR A 1 289 ? -5.590 -2.095 19.483 1.00 85.25 289 THR A C 1
ATOM 2202 O O . THR A 1 289 ? -6.058 -3.056 20.107 1.00 85.25 289 THR A O 1
ATOM 2205 N N . GLN A 1 290 ? -5.282 -0.944 20.066 1.00 73.25 290 GLN A N 1
ATOM 2206 C CA . GLN A 1 290 ? -5.557 -0.672 21.473 1.00 73.25 290 GLN A CA 1
ATOM 2207 C C . GLN A 1 290 ? -6.504 0.525 21.576 1.00 73.25 290 GLN A C 1
ATOM 2209 O O . GLN A 1 290 ? -6.439 1.417 20.730 1.00 73.25 290 GLN A O 1
ATOM 2214 N N . PRO A 1 291 ? -7.393 0.571 22.587 1.00 62.44 291 PRO A N 1
ATOM 2215 C CA . PRO A 1 291 ? -8.161 1.777 22.869 1.00 62.44 291 PRO A CA 1
ATOM 2216 C C . PRO A 1 291 ? -7.206 2.962 23.024 1.00 62.44 291 PRO A C 1
ATOM 2218 O O . PRO A 1 291 ? -6.182 2.820 23.693 1.00 62.44 291 PRO A O 1
ATOM 2221 N N . ALA A 1 292 ? -7.544 4.101 22.417 1.00 57.28 292 ALA A N 1
ATOM 2222 C CA . ALA A 1 292 ? -6.696 5.288 22.407 1.00 57.28 292 ALA A CA 1
ATOM 2223 C C . ALA A 1 292 ? -6.163 5.609 23.817 1.00 57.28 292 ALA A C 1
ATOM 2225 O O . ALA A 1 292 ? -6.930 5.917 24.734 1.00 57.28 292 ALA A O 1
ATOM 2226 N N . ALA A 1 293 ? -4.842 5.538 23.991 1.00 51.44 293 ALA A N 1
ATOM 2227 C CA . ALA A 1 293 ? -4.182 6.140 25.138 1.00 51.44 293 ALA A CA 1
ATOM 2228 C C . ALA A 1 293 ? -4.090 7.647 24.872 1.00 51.44 293 ALA A C 1
ATOM 2230 O O . ALA A 1 293 ? -3.639 8.062 23.807 1.00 51.44 293 ALA A O 1
ATOM 2231 N N . ALA A 1 294 ? -4.531 8.466 25.825 1.00 46.69 294 ALA A N 1
ATOM 2232 C CA . ALA A 1 294 ? -4.693 9.910 25.647 1.00 46.69 294 ALA A CA 1
ATOM 2233 C C . ALA A 1 294 ? -3.378 10.711 25.508 1.00 46.69 294 ALA A C 1
ATOM 2235 O O . ALA A 1 294 ? -3.439 11.933 25.535 1.00 46.69 294 ALA A O 1
ATOM 2236 N N . ASP A 1 295 ? -2.209 10.065 25.416 1.00 46.47 295 ASP A N 1
ATOM 2237 C CA . ASP A 1 295 ? -0.928 10.739 25.680 1.00 46.47 295 ASP A CA 1
ATOM 2238 C C . ASP A 1 295 ? 0.283 10.105 24.959 1.00 46.47 295 ASP A C 1
ATOM 2240 O O . ASP A 1 295 ? 1.357 9.933 25.532 1.00 46.47 295 ASP A O 1
ATOM 2244 N N . LEU A 1 296 ? 0.112 9.690 23.700 1.00 49.09 296 LEU A N 1
ATOM 2245 C CA . LEU A 1 296 ? 1.206 9.175 22.859 1.00 49.09 296 LEU A CA 1
ATOM 2246 C C . LEU A 1 296 ? 1.478 10.125 21.681 1.00 49.09 296 LEU A C 1
ATOM 2248 O O . LEU A 1 296 ? 1.460 9.726 20.517 1.00 49.09 296 LEU A O 1
ATOM 2252 N N . ASP A 1 297 ? 1.719 11.400 21.976 1.00 44.00 297 ASP A N 1
ATOM 2253 C CA . ASP A 1 297 ? 2.078 12.388 20.958 1.00 44.00 297 ASP A CA 1
ATOM 2254 C C . ASP A 1 297 ? 3.545 12.224 20.536 1.00 44.00 297 ASP A C 1
ATOM 2256 O O . ASP A 1 297 ? 4.464 12.788 21.130 1.00 44.00 297 ASP A O 1
ATOM 2260 N N . ALA A 1 298 ? 3.771 11.485 19.450 1.00 42.66 298 ALA A N 1
ATOM 2261 C CA . ALA A 1 298 ? 4.881 11.797 18.557 1.00 42.66 298 ALA A CA 1
ATOM 2262 C C . ALA A 1 298 ? 4.343 12.769 17.491 1.00 42.66 298 ALA A C 1
ATOM 2264 O O . ALA A 1 298 ? 3.548 12.346 16.641 1.00 42.66 298 ALA A O 1
ATOM 2265 N N . PRO A 1 299 ? 4.715 14.063 17.515 1.00 44.16 299 PRO A N 1
ATOM 2266 C CA . PRO A 1 299 ? 4.271 14.998 16.497 1.00 44.16 299 PRO A CA 1
ATOM 2267 C C . PRO A 1 299 ? 4.943 14.630 15.174 1.00 44.16 299 PRO A C 1
ATOM 2269 O O . PRO A 1 299 ? 6.087 15.001 14.917 1.00 44.16 299 PRO A O 1
ATOM 2272 N N . ILE A 1 300 ? 4.222 13.922 14.305 1.00 47.25 300 ILE A N 1
ATOM 2273 C CA . ILE A 1 300 ? 4.503 14.028 12.877 1.00 47.25 300 ILE A CA 1
ATOM 2274 C C . ILE A 1 300 ? 3.851 15.335 12.456 1.00 47.25 300 ILE A C 1
ATOM 2276 O O . ILE A 1 300 ? 2.648 15.396 12.215 1.00 47.25 300 ILE A O 1
ATOM 2280 N N . GLY A 1 301 ? 4.636 16.410 12.444 1.00 38.66 301 GLY A N 1
ATOM 2281 C CA . GLY A 1 301 ? 4.212 17.638 11.794 1.00 38.66 301 GLY A CA 1
ATOM 2282 C C . GLY A 1 301 ? 4.078 17.353 10.305 1.00 38.66 301 GLY A C 1
ATOM 2283 O O . GLY A 1 301 ? 5.088 17.202 9.624 1.00 38.66 301 GLY A O 1
ATOM 2284 N N . TYR A 1 302 ? 2.852 17.254 9.805 1.00 43.44 302 TYR A N 1
ATOM 2285 C CA . TYR A 1 302 ? 2.609 17.161 8.376 1.00 43.44 302 TYR A CA 1
ATOM 2286 C C . TYR A 1 302 ? 1.455 18.075 7.979 1.00 43.44 302 TYR A C 1
ATOM 2288 O O . TYR A 1 302 ? 0.429 18.148 8.649 1.00 43.44 302 TYR A O 1
ATOM 2296 N N . SER A 1 303 ? 1.658 18.793 6.883 1.00 33.59 303 SER A N 1
ATOM 2297 C CA . SER A 1 303 ? 0.626 19.525 6.164 1.00 33.59 303 SER A CA 1
ATOM 2298 C C . SER A 1 303 ? 0.526 18.841 4.812 1.00 33.59 303 SER A C 1
ATOM 2300 O O . SER A 1 303 ? 1.536 18.814 4.103 1.00 33.59 303 SER A O 1
ATOM 2302 N N . ILE A 1 304 ? -0.654 18.318 4.446 1.00 39.41 304 ILE A N 1
ATOM 2303 C CA . ILE A 1 304 ? -0.962 18.001 3.044 1.00 39.41 304 ILE A CA 1
ATOM 2304 C C . ILE A 1 304 ? -0.981 19.349 2.323 1.00 39.41 304 ILE A C 1
ATOM 2306 O O . ILE A 1 304 ? -2.001 20.017 2.200 1.00 39.41 304 ILE A O 1
ATOM 2310 N N . THR A 1 305 ? 0.195 19.808 1.928 1.00 36.25 305 THR A N 1
ATOM 2311 C CA . THR A 1 305 ? 0.306 20.752 0.831 1.00 36.25 305 THR A CA 1
ATOM 2312 C C . THR A 1 305 ? 0.481 19.822 -0.344 1.00 36.25 305 THR A C 1
ATOM 2314 O O . THR A 1 305 ? 1.530 19.184 -0.420 1.00 36.25 305 THR A O 1
ATOM 2317 N N . GLU A 1 306 ? -0.555 19.647 -1.173 1.00 39.56 306 GLU A N 1
ATOM 2318 C CA . GLU A 1 306 ? -0.364 18.999 -2.472 1.00 39.56 306 GLU A CA 1
ATOM 2319 C C . GLU A 1 306 ? 0.863 19.670 -3.085 1.00 39.56 306 GLU A C 1
ATOM 2321 O O . GLU A 1 306 ? 0.833 20.889 -3.307 1.00 39.56 306 GLU A O 1
ATOM 2326 N N . PRO A 1 307 ? 1.987 18.963 -3.261 1.00 38.34 307 PRO A N 1
ATOM 2327 C CA . PRO A 1 307 ? 3.082 19.595 -3.947 1.00 38.34 307 PRO A CA 1
ATOM 2328 C C . PRO A 1 307 ? 2.574 19.873 -5.361 1.00 38.34 307 PRO A C 1
ATOM 2330 O O . PRO A 1 307 ? 1.742 19.137 -5.896 1.00 38.34 307 PRO A O 1
ATOM 2333 N N . GLU A 1 308 ? 3.105 20.898 -6.020 1.00 39.78 308 GLU A N 1
ATOM 2334 C CA . GLU A 1 308 ? 2.847 21.149 -7.448 1.00 39.78 308 GLU A CA 1
ATOM 2335 C C . GLU A 1 308 ? 3.350 19.991 -8.361 1.00 39.78 308 GLU A C 1
ATOM 2337 O O . GLU A 1 308 ? 3.482 20.132 -9.576 1.00 39.78 308 GLU A O 1
ATOM 2342 N N . THR A 1 309 ? 3.651 18.824 -7.782 1.00 43.88 309 THR A N 1
ATOM 2343 C CA . THR A 1 309 ? 4.032 17.540 -8.364 1.00 43.88 309 THR A CA 1
ATOM 2344 C C . THR A 1 309 ? 2.869 16.897 -9.110 1.00 43.88 309 THR A C 1
ATOM 2346 O O . THR A 1 309 ? 2.400 15.812 -8.767 1.00 43.88 309 THR A O 1
ATOM 2349 N N . GLN A 1 310 ? 2.412 17.526 -10.186 1.00 53.22 310 GLN A N 1
ATOM 2350 C CA . GLN A 1 310 ? 1.723 16.759 -11.212 1.00 53.22 310 GLN A CA 1
ATOM 2351 C C . GLN A 1 310 ? 2.759 15.858 -11.893 1.00 53.22 310 GLN A C 1
ATOM 2353 O O . GLN A 1 310 ? 3.670 16.336 -12.574 1.00 53.22 310 GLN A O 1
ATOM 2358 N N . ILE A 1 311 ? 2.626 14.540 -11.698 1.00 56.78 311 ILE A N 1
ATOM 2359 C CA . ILE A 1 311 ? 3.186 13.547 -12.628 1.00 56.78 311 ILE A CA 1
ATOM 2360 C C . ILE A 1 311 ? 2.802 14.019 -14.038 1.00 56.78 311 ILE A C 1
ATOM 2362 O O . ILE A 1 311 ? 1.640 14.401 -14.215 1.00 56.78 311 ILE A O 1
ATOM 2366 N N . PRO A 1 312 ? 3.723 14.040 -15.021 1.00 53.72 312 PRO A N 1
ATOM 2367 C CA . PRO A 1 312 ? 3.420 14.527 -16.360 1.00 53.72 312 PRO A CA 1
ATOM 2368 C C . PRO A 1 312 ? 2.138 13.876 -16.888 1.00 53.72 312 PRO A C 1
ATOM 2370 O O . PRO A 1 312 ? 2.092 12.672 -17.151 1.00 53.72 312 PRO A O 1
ATOM 2373 N N . ARG A 1 313 ? 1.075 14.676 -17.006 1.00 55.06 313 ARG A N 1
ATOM 2374 C CA . ARG A 1 313 ? -0.180 14.264 -17.629 1.00 55.06 313 ARG A CA 1
ATOM 2375 C C . ARG A 1 313 ? -0.170 14.730 -19.071 1.00 55.06 313 ARG A C 1
ATOM 2377 O O . ARG A 1 313 ? 0.370 15.789 -19.397 1.00 55.06 313 ARG A O 1
ATOM 2384 N N . VAL A 1 314 ? -0.780 13.942 -19.948 1.00 49.06 314 VAL A N 1
ATOM 2385 C CA . VAL A 1 314 ? -1.061 14.400 -21.306 1.00 49.06 314 VAL A CA 1
ATOM 2386 C C . VAL A 1 314 ? -2.051 15.558 -21.190 1.00 49.06 314 VAL A C 1
ATOM 2388 O O . VAL A 1 314 ? -3.240 15.344 -20.966 1.00 49.06 314 VAL A O 1
ATOM 2391 N N . ASN A 1 315 ? -1.570 16.795 -21.342 1.00 44.53 315 ASN A N 1
ATOM 2392 C CA . ASN A 1 315 ? -2.447 17.895 -21.728 1.00 44.53 315 ASN A CA 1
ATOM 2393 C C . ASN A 1 315 ? -3.124 17.473 -23.034 1.00 44.53 315 ASN A C 1
ATOM 2395 O O . ASN A 1 315 ? -2.456 16.916 -23.907 1.00 44.53 315 ASN A O 1
ATOM 2399 N N . ALA A 1 316 ? -4.424 17.738 -23.169 1.00 43.25 316 ALA A N 1
ATOM 2400 C CA . ALA A 1 316 ? -5.287 17.303 -24.276 1.00 43.25 316 ALA A CA 1
ATOM 2401 C C . ALA A 1 316 ? -4.825 17.713 -25.704 1.00 43.25 316 ALA A C 1
ATOM 2403 O O . ALA A 1 316 ? -5.560 17.524 -26.668 1.00 43.25 316 ALA A O 1
ATOM 2404 N N . GLU A 1 317 ? -3.624 18.274 -25.852 1.00 40.22 317 GLU A N 1
ATOM 2405 C CA . GLU A 1 317 ? -3.034 18.804 -27.078 1.00 40.22 317 GLU A CA 1
ATOM 2406 C C . GLU A 1 317 ? -2.092 17.831 -27.810 1.00 40.22 317 GLU A C 1
ATOM 2408 O O . GLU A 1 317 ? -1.788 18.078 -28.976 1.00 40.22 317 GLU A O 1
ATOM 2413 N N . ARG A 1 318 ? -1.644 16.715 -27.204 1.00 47.28 318 ARG A N 1
ATOM 2414 C CA . ARG A 1 318 ? -0.850 15.702 -27.932 1.00 47.28 318 ARG A CA 1
ATOM 2415 C C . ARG A 1 318 ? -1.741 14.599 -28.519 1.00 47.28 318 ARG A C 1
ATOM 2417 O O . ARG A 1 318 ? -2.420 13.909 -27.758 1.00 47.28 318 ARG A O 1
ATOM 2424 N N . PRO A 1 319 ? -1.759 14.392 -29.850 1.00 49.88 319 PRO A N 1
ATOM 2425 C CA . PRO A 1 319 ? -2.597 13.369 -30.462 1.00 49.88 319 PRO A CA 1
ATOM 2426 C C . PRO A 1 319 ? -2.142 11.959 -30.053 1.00 49.88 319 PRO A C 1
ATOM 2428 O O . PRO A 1 319 ? -0.960 11.634 -30.118 1.00 49.88 319 PRO A O 1
ATOM 2431 N N . VAL A 1 320 ? -3.105 11.102 -29.686 1.00 49.44 320 VAL A N 1
ATOM 2432 C CA . VAL A 1 320 ? -2.918 9.717 -29.192 1.00 49.44 320 VAL A CA 1
ATOM 2433 C C . VAL A 1 320 ? -1.961 8.874 -30.056 1.00 49.44 320 VAL A C 1
ATOM 2435 O O . VAL A 1 320 ? -1.255 8.024 -29.520 1.00 49.44 320 VAL A O 1
ATOM 2438 N N . GLY A 1 321 ? -1.880 9.144 -31.365 1.00 52.84 321 GLY A N 1
ATOM 2439 C CA . GLY A 1 321 ? -0.979 8.449 -32.292 1.00 52.84 321 GLY A CA 1
ATOM 2440 C C . GLY A 1 321 ? 0.521 8.714 -32.081 1.00 52.84 321 GLY A C 1
ATOM 2441 O O . GLY A 1 321 ? 1.334 7.916 -32.535 1.00 52.84 321 GLY A O 1
ATOM 2442 N N . GLU A 1 322 ? 0.914 9.779 -31.370 1.00 57.31 322 GLU A N 1
ATOM 2443 C CA . GLU A 1 322 ? 2.326 10.041 -31.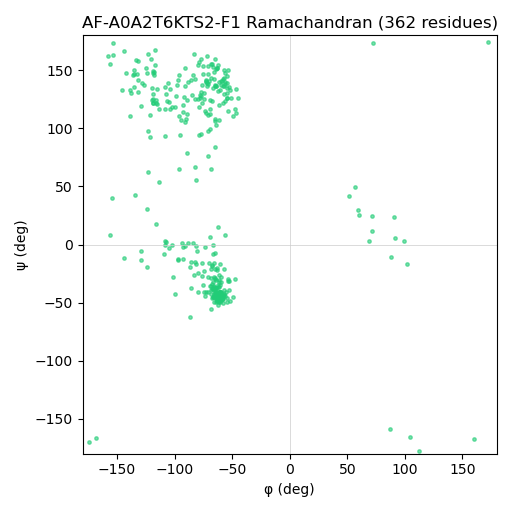025 1.00 57.31 322 GLU A CA 1
ATOM 2444 C C . GLU A 1 322 ? 2.843 9.141 -29.885 1.00 57.31 322 GLU A C 1
ATOM 2446 O O . GLU A 1 322 ? 4.051 9.021 -29.699 1.00 57.31 322 GLU A O 1
ATOM 2451 N N . LEU A 1 323 ? 1.954 8.482 -29.131 1.00 60.03 323 LEU A N 1
ATOM 2452 C CA . LEU A 1 323 ? 2.318 7.632 -27.986 1.00 60.03 323 LEU A CA 1
ATOM 2453 C C . LEU A 1 323 ? 2.504 6.149 -28.363 1.00 60.03 323 LEU A C 1
ATOM 2455 O O . LEU A 1 323 ? 3.053 5.370 -27.579 1.00 60.03 323 LEU A O 1
ATOM 2459 N N . ASP A 1 324 ? 2.085 5.742 -29.564 1.00 69.69 324 ASP A N 1
ATOM 2460 C CA . ASP A 1 324 ? 2.070 4.334 -29.984 1.00 69.69 324 ASP A CA 1
ATOM 2461 C C . ASP A 1 324 ? 3.474 3.738 -30.137 1.00 69.69 324 ASP A C 1
ATOM 2463 O O . ASP A 1 324 ? 3.702 2.568 -29.809 1.00 69.69 324 ASP A O 1
ATOM 2467 N N . GLU A 1 325 ? 4.447 4.541 -30.573 1.00 65.75 325 GLU A N 1
ATOM 2468 C CA . GLU A 1 325 ? 5.841 4.107 -30.653 1.00 65.75 325 GLU A CA 1
ATOM 2469 C C . GLU A 1 325 ? 6.423 3.835 -29.258 1.00 65.75 325 GLU A C 1
ATOM 2471 O O . GLU A 1 325 ? 7.036 2.783 -29.040 1.00 65.75 325 GLU A O 1
ATOM 2476 N N . ALA A 1 326 ? 6.162 4.722 -28.292 1.00 60.81 326 ALA A N 1
ATOM 2477 C CA . ALA A 1 326 ? 6.606 4.563 -26.911 1.00 60.81 326 ALA A CA 1
ATOM 2478 C C . ALA A 1 326 ? 5.986 3.312 -26.261 1.00 60.81 326 ALA A C 1
ATOM 2480 O O . ALA A 1 326 ? 6.717 2.466 -25.728 1.00 60.81 326 ALA A O 1
ATOM 2481 N N . ARG A 1 327 ? 4.666 3.111 -26.410 1.00 71.31 327 ARG A N 1
ATOM 2482 C CA . ARG A 1 327 ? 3.967 1.884 -25.975 1.00 71.31 327 ARG A CA 1
ATOM 2483 C C . ARG A 1 327 ? 4.600 0.629 -26.581 1.00 71.31 327 ARG A C 1
ATOM 2485 O O . ARG A 1 327 ? 4.880 -0.341 -25.870 1.00 71.31 327 ARG A O 1
ATOM 2492 N N . ALA A 1 328 ? 4.887 0.647 -27.885 1.00 71.19 328 ALA A N 1
ATOM 2493 C CA . ALA A 1 328 ? 5.486 -0.485 -28.587 1.00 71.19 328 ALA A CA 1
ATOM 2494 C C . ALA A 1 328 ? 6.917 -0.789 -28.110 1.00 71.19 328 ALA A C 1
ATOM 2496 O O . ALA A 1 328 ? 7.292 -1.960 -27.994 1.00 71.19 328 ALA A O 1
ATOM 2497 N N . VAL A 1 329 ? 7.726 0.231 -27.806 1.00 69.31 329 VAL A N 1
ATOM 2498 C CA . VAL A 1 329 ? 9.073 0.050 -27.239 1.00 69.31 329 VAL A CA 1
ATOM 2499 C C . VAL A 1 329 ? 8.999 -0.619 -25.865 1.00 69.31 329 VAL A C 1
ATOM 2501 O O . VAL A 1 329 ? 9.703 -1.612 -25.642 1.00 69.31 329 VAL A O 1
ATOM 2504 N N . VAL A 1 330 ? 8.128 -0.137 -24.971 1.00 65.19 330 VAL A N 1
ATOM 2505 C CA . VAL A 1 330 ? 7.952 -0.719 -23.629 1.00 65.19 330 VAL A CA 1
ATOM 2506 C C . VAL A 1 330 ? 7.439 -2.161 -23.727 1.00 65.19 330 VAL A C 1
ATOM 2508 O O . VAL A 1 330 ? 8.014 -3.068 -23.113 1.00 65.19 330 VAL A O 1
ATOM 2511 N N . GLY A 1 331 ? 6.419 -2.403 -24.556 1.00 69.62 331 GLY A N 1
ATOM 2512 C CA . GLY A 1 331 ? 5.836 -3.728 -24.771 1.00 69.62 331 GLY A CA 1
ATOM 2513 C C . GLY A 1 331 ? 6.835 -4.750 -25.329 1.00 69.62 331 GLY A C 1
ATOM 2514 O O . GLY A 1 331 ? 6.966 -5.849 -24.782 1.00 69.62 331 GLY A O 1
ATOM 2515 N N . ARG A 1 332 ? 7.610 -4.391 -26.366 1.00 73.62 332 ARG A N 1
ATOM 2516 C CA . ARG A 1 332 ? 8.627 -5.283 -26.962 1.00 73.62 332 ARG A CA 1
ATOM 2517 C C . ARG A 1 332 ? 9.713 -5.676 -25.963 1.00 73.62 332 ARG A C 1
ATOM 2519 O O . ARG A 1 332 ? 10.071 -6.851 -25.894 1.00 73.62 332 ARG A O 1
ATOM 2526 N N . ARG A 1 333 ? 10.213 -4.728 -25.160 1.00 67.25 333 ARG A N 1
ATOM 2527 C CA . ARG A 1 333 ? 11.253 -5.010 -24.153 1.00 67.25 333 ARG A CA 1
ATOM 2528 C C . ARG A 1 333 ? 10.738 -5.924 -23.034 1.00 67.25 333 ARG A C 1
ATOM 2530 O O . ARG A 1 333 ? 11.467 -6.817 -22.600 1.00 67.25 333 ARG A O 1
ATOM 2537 N N . ARG A 1 334 ? 9.473 -5.770 -22.610 1.00 64.88 334 ARG A N 1
ATOM 2538 C CA . ARG A 1 334 ? 8.818 -6.703 -21.668 1.00 64.88 334 ARG A CA 1
ATOM 2539 C C . ARG A 1 334 ? 8.688 -8.113 -22.260 1.00 64.88 334 ARG A C 1
ATOM 2541 O O . ARG A 1 334 ? 9.008 -9.090 -21.582 1.00 64.88 334 ARG A O 1
ATOM 2548 N N . ALA A 1 335 ? 8.277 -8.231 -23.525 1.00 65.88 335 ALA A N 1
ATOM 2549 C CA . ALA A 1 335 ? 8.147 -9.522 -24.206 1.00 65.88 335 ALA A CA 1
ATOM 2550 C C . ALA A 1 335 ? 9.495 -10.245 -24.377 1.00 65.88 335 ALA A C 1
ATOM 2552 O O . ALA A 1 335 ? 9.589 -11.440 -24.095 1.00 65.88 335 ALA A O 1
ATOM 2553 N N . GLN A 1 336 ? 10.553 -9.521 -24.762 1.00 61.75 336 GLN A N 1
ATOM 2554 C CA . GLN A 1 336 ? 11.902 -10.082 -24.898 1.00 61.75 336 GLN A CA 1
ATOM 2555 C C . GLN A 1 336 ? 12.391 -10.706 -23.585 1.00 61.75 336 GLN A C 1
ATOM 2557 O O . GLN A 1 336 ? 12.834 -11.852 -23.597 1.00 61.75 336 GLN A O 1
ATOM 2562 N N . ARG A 1 337 ? 12.204 -10.034 -22.440 1.00 57.97 337 ARG A N 1
ATOM 2563 C CA . ARG A 1 337 ? 12.577 -10.593 -21.127 1.00 57.97 337 ARG A CA 1
ATOM 2564 C C . ARG A 1 337 ? 11.818 -11.868 -20.765 1.00 57.97 337 ARG A C 1
ATOM 2566 O O . ARG A 1 337 ? 12.426 -12.804 -20.252 1.00 57.97 337 ARG A O 1
ATOM 2573 N N . ARG A 1 338 ? 10.512 -11.939 -21.053 1.00 58.38 338 ARG A N 1
ATOM 2574 C CA . ARG A 1 338 ? 9.732 -13.172 -20.827 1.00 58.38 338 ARG A CA 1
ATOM 2575 C C . ARG A 1 338 ? 10.278 -14.347 -21.643 1.00 58.38 338 ARG A C 1
ATOM 2577 O O . ARG A 1 338 ? 10.257 -15.469 -21.155 1.00 58.38 338 ARG A O 1
ATOM 2584 N N . SER A 1 339 ? 10.787 -14.089 -22.850 1.00 53.50 339 SER A N 1
ATOM 2585 C CA . SER A 1 339 ? 11.336 -15.125 -23.737 1.00 53.50 339 SER A CA 1
ATOM 2586 C C . SER A 1 339 ? 12.764 -15.574 -23.396 1.00 53.50 339 SER A C 1
ATOM 2588 O O . SER A 1 339 ? 13.135 -16.695 -23.725 1.00 53.50 339 SER A O 1
ATOM 2590 N N . THR A 1 340 ? 13.564 -14.734 -22.729 1.00 48.97 340 THR A N 1
ATOM 2591 C CA . THR A 1 340 ? 14.975 -15.026 -22.408 1.00 48.97 340 THR A CA 1
ATOM 2592 C C . THR A 1 340 ? 15.180 -15.648 -21.027 1.00 48.97 340 THR A C 1
ATOM 2594 O O . THR A 1 340 ? 16.322 -15.877 -20.632 1.00 48.97 340 THR A O 1
ATOM 2597 N N . ARG A 1 341 ? 14.111 -15.904 -20.261 1.00 48.53 341 ARG A N 1
ATOM 2598 C CA . ARG A 1 341 ? 14.232 -16.509 -18.930 1.00 48.53 341 ARG A CA 1
ATOM 2599 C C . ARG A 1 341 ? 14.557 -18.005 -19.069 1.00 48.53 341 ARG A C 1
ATOM 2601 O O . ARG A 1 341 ? 13.799 -18.715 -19.730 1.00 48.53 341 ARG A O 1
ATOM 2608 N N . PRO A 1 342 ? 15.633 -18.514 -18.446 1.00 37.91 342 PRO A N 1
ATOM 2609 C CA . PRO A 1 342 ? 15.857 -19.950 -18.363 1.00 37.91 342 PRO A CA 1
ATOM 2610 C C . PRO A 1 342 ? 14.691 -20.595 -17.608 1.00 37.91 342 PRO A C 1
ATOM 2612 O O . PRO A 1 342 ? 14.300 -20.123 -16.540 1.00 37.91 342 PRO A O 1
ATOM 2615 N N . THR A 1 343 ? 14.130 -21.682 -18.134 1.00 35.34 343 THR A N 1
ATOM 2616 C CA . THR A 1 343 ? 13.191 -22.538 -17.400 1.00 35.34 343 THR A CA 1
ATOM 2617 C C . THR A 1 343 ? 13.958 -23.312 -16.331 1.00 35.34 343 THR A C 1
ATOM 2619 O O . THR A 1 343 ? 14.262 -24.489 -16.509 1.00 35.34 343 THR A O 1
ATOM 2622 N N . THR A 1 344 ? 14.330 -22.664 -15.232 1.00 37.91 344 THR A N 1
ATOM 2623 C CA . THR A 1 344 ? 14.902 -23.354 -14.073 1.00 37.91 344 THR A CA 1
ATOM 2624 C C . THR A 1 344 ? 13.882 -23.358 -12.948 1.00 37.91 344 THR A C 1
ATOM 2626 O O . THR A 1 344 ? 13.783 -22.421 -12.162 1.00 37.91 344 THR A O 1
ATOM 2629 N N . SER A 1 345 ? 13.111 -24.445 -12.901 1.00 39.47 345 SER A N 1
ATOM 2630 C CA . SER A 1 345 ? 12.608 -24.993 -11.646 1.00 39.47 345 SER A CA 1
ATOM 2631 C C . SER A 1 345 ? 13.832 -25.382 -10.818 1.00 39.47 345 SER A C 1
ATOM 2633 O O . SER A 1 345 ? 14.544 -26.324 -11.156 1.00 39.47 345 SER A O 1
ATOM 2635 N N . SER A 1 346 ? 14.126 -24.611 -9.780 1.00 35.44 346 SER A N 1
ATOM 2636 C CA . SER A 1 346 ? 15.038 -25.033 -8.723 1.00 35.44 346 SER A CA 1
ATOM 2637 C C . SER A 1 346 ? 14.441 -24.575 -7.403 1.00 35.44 346 SER A C 1
ATOM 2639 O O . SER A 1 346 ? 14.328 -23.378 -7.146 1.00 35.44 346 SER A O 1
ATOM 2641 N N . ASP A 1 347 ? 14.000 -25.567 -6.644 1.00 37.59 347 ASP A N 1
ATOM 2642 C CA . ASP A 1 347 ? 13.401 -25.496 -5.319 1.00 37.59 347 ASP A CA 1
ATOM 2643 C C . ASP A 1 347 ? 14.274 -24.665 -4.344 1.00 37.59 347 ASP A C 1
ATOM 2645 O O . ASP A 1 347 ? 15.468 -24.960 -4.196 1.00 37.59 347 ASP A O 1
ATOM 2649 N N . PRO A 1 348 ? 13.728 -23.628 -3.676 1.00 40.09 348 PRO A N 1
ATOM 2650 C CA . PRO A 1 348 ? 14.473 -22.813 -2.715 1.00 40.09 348 PRO A CA 1
ATOM 2651 C C . PRO A 1 348 ? 15.014 -23.611 -1.514 1.00 40.09 348 PRO A C 1
ATOM 2653 O O . PRO A 1 348 ? 15.967 -23.165 -0.874 1.00 40.09 348 PRO A O 1
ATOM 2656 N N . ALA A 1 349 ? 14.513 -24.826 -1.256 1.00 39.72 349 ALA A N 1
ATOM 2657 C CA . ALA A 1 349 ? 15.014 -25.692 -0.187 1.00 39.72 349 ALA A CA 1
ATOM 2658 C C . ALA A 1 349 ? 16.459 -26.196 -0.399 1.00 39.72 349 ALA A C 1
ATOM 2660 O O . ALA A 1 349 ? 17.096 -26.659 0.551 1.00 39.72 349 ALA A O 1
ATOM 2661 N N . GLN A 1 350 ? 17.010 -26.107 -1.616 1.00 35.38 350 GLN A N 1
ATOM 2662 C CA . GLN A 1 350 ? 18.330 -26.672 -1.917 1.00 35.38 350 GLN A CA 1
ATOM 2663 C C . GLN A 1 350 ? 19.503 -25.719 -1.611 1.00 35.38 350 GLN A C 1
ATOM 2665 O O . GLN A 1 350 ? 20.616 -26.190 -1.398 1.00 35.38 350 GLN A O 1
ATOM 2670 N N . ARG A 1 351 ? 19.273 -24.399 -1.492 1.00 38.94 351 ARG A N 1
ATOM 2671 C CA . ARG A 1 351 ? 20.339 -23.423 -1.161 1.00 38.94 351 ARG A CA 1
ATOM 2672 C C . ARG A 1 351 ? 20.674 -23.334 0.330 1.00 38.94 351 ARG A C 1
ATOM 2674 O O . ARG A 1 351 ? 21.745 -22.849 0.674 1.00 38.94 351 ARG A O 1
ATOM 2681 N N . ALA A 1 352 ? 19.812 -23.841 1.209 1.00 39.12 352 ALA A N 1
ATOM 2682 C CA . ALA A 1 352 ? 20.030 -23.801 2.657 1.00 39.12 352 ALA A CA 1
ATOM 2683 C C . ALA A 1 352 ? 20.961 -24.914 3.189 1.00 39.12 352 ALA A C 1
ATOM 2685 O O . ALA A 1 352 ? 21.226 -24.962 4.386 1.00 39.12 352 ALA A O 1
ATOM 2686 N N . ARG A 1 353 ? 21.459 -25.822 2.333 1.00 39.00 353 ARG A N 1
ATOM 2687 C CA . ARG A 1 353 ? 22.317 -26.952 2.752 1.00 39.00 353 ARG A CA 1
ATOM 2688 C C . ARG A 1 353 ? 23.805 -26.797 2.435 1.00 39.00 353 ARG A C 1
ATOM 2690 O O . ARG A 1 353 ? 24.578 -27.654 2.842 1.00 39.00 353 ARG A O 1
ATOM 2697 N N . GLU A 1 354 ? 24.223 -25.727 1.762 1.00 39.78 354 GLU A N 1
ATOM 2698 C CA . GLU A 1 354 ? 25.628 -25.547 1.349 1.00 39.78 354 GLU A CA 1
ATOM 2699 C C . GLU A 1 354 ? 26.388 -24.476 2.158 1.00 39.78 354 GLU A C 1
ATOM 2701 O O . GLU A 1 354 ? 27.570 -24.254 1.917 1.00 39.78 354 GLU A O 1
ATOM 2706 N N . THR A 1 355 ? 25.761 -23.840 3.156 1.00 43.00 355 THR A N 1
ATOM 2707 C CA . THR A 1 355 ? 26.370 -22.741 3.940 1.00 43.00 355 THR A CA 1
ATOM 2708 C C . THR A 1 355 ? 26.578 -23.031 5.430 1.00 43.00 355 THR A C 1
ATOM 2710 O O . THR A 1 355 ? 26.818 -22.103 6.199 1.00 43.00 355 THR A O 1
ATOM 2713 N N . HIS A 1 356 ? 26.554 -24.291 5.871 1.00 40.03 356 HIS A N 1
ATOM 2714 C CA . HIS A 1 356 ? 27.050 -24.671 7.202 1.00 40.03 356 HIS A CA 1
ATOM 2715 C C . HIS A 1 356 ? 28.133 -25.739 7.064 1.00 40.03 356 HIS A C 1
ATOM 2717 O O . HIS A 1 356 ? 27.843 -26.917 6.879 1.00 40.03 356 HIS A O 1
ATOM 2723 N N . GLY A 1 357 ? 29.390 -25.291 7.114 1.00 34.34 357 GLY A N 1
ATOM 2724 C CA . GLY A 1 357 ? 30.544 -26.167 7.267 1.00 34.34 357 GLY A CA 1
ATOM 2725 C C . GLY A 1 357 ? 30.503 -26.878 8.620 1.00 34.34 357 GLY A C 1
ATOM 2726 O O . GLY A 1 357 ? 30.191 -26.263 9.641 1.00 34.34 357 GLY A O 1
ATOM 2727 N N . ASP A 1 358 ? 30.801 -28.174 8.597 1.00 37.84 358 ASP A N 1
ATOM 2728 C CA . ASP A 1 358 ? 30.949 -29.027 9.775 1.00 37.84 358 ASP A CA 1
ATOM 2729 C C . ASP A 1 358 ? 31.974 -28.450 10.772 1.00 37.84 358 ASP A C 1
ATOM 2731 O O . ASP A 1 358 ? 33.048 -28.004 10.355 1.00 37.84 358 ASP A O 1
ATOM 2735 N N . PRO A 1 359 ? 31.717 -28.500 12.093 1.00 40.34 359 PRO A N 1
ATOM 2736 C CA . PRO A 1 359 ? 32.751 -28.243 13.080 1.00 40.34 359 PRO A CA 1
ATOM 2737 C C . PRO A 1 359 ? 33.682 -29.461 13.190 1.00 40.34 359 PRO A C 1
ATOM 2739 O O . PRO A 1 359 ? 33.256 -30.572 13.516 1.00 40.34 359 PRO A O 1
ATOM 2742 N N . GLU A 1 360 ? 34.973 -29.239 12.939 1.00 37.62 360 GLU A N 1
ATOM 2743 C CA . GLU A 1 360 ? 36.038 -30.211 13.185 1.00 37.62 360 GLU A CA 1
ATOM 2744 C C . GLU A 1 360 ? 36.013 -30.708 14.640 1.00 37.62 360 GLU A C 1
ATOM 2746 O O . GLU A 1 360 ? 35.988 -29.937 15.601 1.00 37.62 360 GLU A O 1
ATOM 2751 N N . THR A 1 361 ? 36.047 -32.029 14.802 1.00 41.47 361 THR A N 1
ATOM 2752 C CA . THR A 1 361 ? 36.241 -32.694 16.094 1.00 41.47 361 THR A CA 1
ATOM 2753 C C . THR A 1 361 ? 37.747 -32.793 16.375 1.00 41.47 361 THR A C 1
ATOM 2755 O O . THR A 1 361 ? 38.460 -33.322 15.520 1.00 41.47 361 THR A O 1
ATOM 2758 N N . PRO A 1 362 ? 38.276 -32.365 17.538 1.00 47.47 362 PRO A N 1
ATOM 2759 C CA . PRO A 1 362 ? 39.670 -32.621 17.873 1.00 47.47 362 PRO A CA 1
ATOM 2760 C C . PRO A 1 362 ? 39.826 -34.057 18.383 1.00 47.47 362 PRO A C 1
ATOM 2762 O O . PRO A 1 362 ? 39.144 -34.480 19.317 1.00 47.47 362 PRO A O 1
ATOM 2765 N N . GLY A 1 363 ? 40.726 -34.809 17.751 1.00 46.56 363 GLY A N 1
ATOM 2766 C CA . GLY A 1 363 ? 41.147 -36.130 18.201 1.00 46.56 363 GLY A CA 1
ATOM 2767 C C . GLY A 1 363 ? 42.320 -36.069 19.186 1.00 46.56 363 GLY A C 1
ATOM 2768 O O . GLY A 1 363 ? 43.285 -35.347 18.935 1.00 46.56 363 GLY A O 1
ATOM 2769 N N . LEU A 1 364 ? 42.214 -36.944 20.197 1.00 40.31 364 LEU A N 1
ATOM 2770 C CA . LEU A 1 364 ? 43.164 -37.376 21.242 1.00 40.31 364 LEU A CA 1
ATOM 2771 C C . LEU A 1 364 ? 43.286 -36.523 22.511 1.00 40.31 364 LEU A C 1
ATOM 2773 O O . LEU A 1 364 ? 43.872 -35.422 22.472 1.00 40.31 364 LEU A O 1
#

Mean predicted aligned error: 9.54 Å